Protein AF-A0A6G0UZ82-F1 (afdb_monomer)

Mean predicted aligned error: 17.37 Å

Solvent-accessible surface area (backbone atoms only — not comparable to full-atom values): 17926 Å² total; per-residue (Å²): 133,78,60,45,50,31,29,36,41,34,26,38,81,91,55,98,56,49,68,60,47,47,49,58,33,46,64,58,45,52,60,52,38,27,57,41,16,51,79,71,71,39,85,54,42,67,49,89,61,66,79,44,81,42,77,27,60,65,95,36,63,73,50,44,51,51,47,51,54,48,42,43,70,76,38,52,72,43,41,40,33,38,34,33,31,57,51,89,91,42,72,59,68,58,50,47,52,56,50,18,57,56,48,26,35,45,68,47,78,41,50,46,70,37,50,78,50,70,47,66,100,52,66,61,68,62,53,30,40,52,52,40,53,50,54,49,52,55,56,48,58,43,64,68,40,98,82,49,76,86,67,79,64,87,68,76,71,74,57,96,82,64,95,68,78,89,78,87,78,82,74,58,77,66,60,54,37,56,48,38,39,36,49,43,38,70,41,91,55,57,79,76,54,42,49,12,24,29,38,41,28,44,64,64,89,85,60,47,74,66,56,55,53,57,74,56,60,91,52,62,65,74,47,77,42,87,59,48,101,68,29,31,35,42,24,30,80,39,52,69,55,37,41,42,44,50,69,74,44,41,64,36,77,74,56,97,89,27,38,28,44,53,42,64,68,32,71,68,42,44,50,52,42,50,56,51,49,54,52,42,60,72,68,65,70,78,80,91,74,88,78,65,92,84,65,85,77,76,71,82,77,79,78,82,82,83,134

Radius of gyration: 24.37 Å; Cα contacts (8 Å, |Δi|>4): 404; chains: 1; bounding box: 73×50×76 Å

Secondary structure (DSSP, 8-state):
-PEEPEEEEE-SPP-TTHHHHHHHHHHHHHHHHHHHHHTTT---EE-SS-S-EEE--TT-HHHHHHHHHHHHHH-TT--EEEEEESSTT-THHHHHHHHHHHTT-EEEEEEHHHHHHTTTTS-HHHHHHHHHHHHHHHHHHHHT-TTS-----------TT--SPPP-----HHHHHHHHHHHHS-----HHHHHTEEEEE-S-TT--HHHHHHHHTTS-EEEEEEEETTEEEEEESSHHHHHHHHHHTTT-EEETTEE-EEEESSHHHHHHHHHHHHHHHHTT--SS----TTS------------

pLDDT: mean 70.82, std 20.89, range [25.3, 97.0]

Structure (mmCIF, N/CA/C/O backbone):
data_AF-A0A6G0UZ82-F1
#
_entry.id   AF-A0A6G0UZ82-F1
#
loop_
_atom_site.group_PDB
_atom_site.id
_atom_site.type_symbol
_atom_site.label_atom_id
_atom_site.label_alt_id
_atom_site.label_comp_id
_atom_site.label_asym_id
_atom_site.label_entity_id
_atom_site.label_seq_id
_atom_site.pdbx_PDB_ins_code
_atom_site.Cartn_x
_atom_site.Cartn_y
_atom_site.Cartn_z
_atom_site.occupancy
_atom_site.B_iso_or_equiv
_atom_site.auth_seq_id
_atom_site.auth_comp_id
_atom_site.auth_asym_id
_atom_site.auth_atom_id
_atom_site.pdbx_PDB_model_num
ATOM 1 N N . MET A 1 1 ? -11.195 -9.975 -21.133 1.00 47.75 1 MET A N 1
ATOM 2 C CA . MET A 1 1 ? -10.112 -10.035 -20.120 1.00 47.75 1 MET A CA 1
ATOM 3 C C . MET A 1 1 ? -10.405 -8.984 -19.070 1.00 47.75 1 MET A C 1
ATOM 5 O O . MET A 1 1 ? -10.634 -7.843 -19.454 1.00 47.75 1 MET A O 1
ATOM 9 N N . ALA A 1 2 ? -10.471 -9.366 -17.795 1.00 56.56 2 ALA A N 1
ATOM 10 C CA . ALA A 1 2 ? -10.676 -8.415 -16.707 1.00 56.56 2 ALA A CA 1
ATOM 11 C C . ALA A 1 2 ? -9.393 -7.600 -16.485 1.00 56.56 2 ALA A C 1
ATOM 13 O O . ALA A 1 2 ? -8.300 -8.161 -16.496 1.00 56.56 2 ALA A O 1
ATOM 14 N N . GLU A 1 3 ? -9.526 -6.285 -16.330 1.00 76.50 3 GLU A N 1
ATOM 15 C CA . GLU A 1 3 ? -8.398 -5.399 -16.044 1.00 76.50 3 GLU A CA 1
ATOM 16 C C . GLU A 1 3 ? -8.174 -5.311 -14.530 1.00 76.50 3 GLU A C 1
ATOM 18 O O . GLU A 1 3 ? -9.106 -5.104 -13.749 1.00 76.50 3 GLU A O 1
ATOM 23 N N . HIS A 1 4 ? -6.929 -5.501 -14.105 1.00 80.31 4 HIS A N 1
ATOM 24 C CA . HIS A 1 4 ? -6.511 -5.380 -12.722 1.00 80.31 4 HIS A CA 1
ATOM 25 C C . HIS A 1 4 ? -6.430 -3.909 -12.329 1.00 80.31 4 HIS A C 1
ATOM 27 O O . HIS A 1 4 ? -5.668 -3.116 -12.897 1.00 80.31 4 HIS A O 1
ATOM 33 N N . LYS A 1 5 ? -7.181 -3.565 -11.285 1.00 86.50 5 LYS A N 1
ATOM 34 C CA . LYS A 1 5 ? -7.051 -2.288 -10.596 1.00 86.50 5 LYS A CA 1
ATOM 35 C C . LYS A 1 5 ? -5.756 -2.256 -9.787 1.00 86.50 5 LYS A C 1
ATOM 37 O O . LYS A 1 5 ? -5.373 -3.235 -9.147 1.00 86.50 5 LYS A O 1
ATOM 42 N N . TRP A 1 6 ? -5.101 -1.105 -9.803 1.00 93.12 6 TRP A N 1
ATOM 43 C CA . TRP A 1 6 ? -3.832 -0.862 -9.125 1.00 93.12 6 TRP A CA 1
ATOM 44 C C . TRP A 1 6 ? -3.819 0.544 -8.519 1.00 93.12 6 TRP A C 1
ATOM 46 O O . TRP A 1 6 ? -4.625 1.398 -8.896 1.00 93.12 6 TRP A O 1
ATOM 56 N N . GLY A 1 7 ? -2.920 0.786 -7.570 1.00 94.88 7 GLY A N 1
ATOM 57 C CA . GLY A 1 7 ? -2.770 2.084 -6.914 1.00 94.88 7 GLY A CA 1
ATOM 58 C C . GLY A 1 7 ? -1.316 2.456 -6.655 1.00 94.88 7 GLY A C 1
ATOM 59 O O . GLY A 1 7 ? -0.415 1.621 -6.775 1.00 94.88 7 GLY A O 1
ATOM 60 N N . VAL A 1 8 ? -1.087 3.717 -6.288 1.00 97.00 8 VAL A N 1
ATOM 61 C CA . VAL A 1 8 ? 0.246 4.264 -6.011 1.00 97.00 8 VAL A CA 1
ATOM 62 C C . VAL A 1 8 ? 0.304 4.873 -4.618 1.00 97.00 8 VAL A C 1
ATOM 64 O O . VAL A 1 8 ? -0.544 5.683 -4.237 1.00 97.00 8 VAL A O 1
ATOM 67 N N . ILE A 1 9 ? 1.361 4.539 -3.878 1.00 96.50 9 ILE A N 1
ATOM 68 C CA . ILE A 1 9 ? 1.745 5.236 -2.649 1.00 96.50 9 ILE A CA 1
ATOM 69 C C . ILE A 1 9 ? 3.153 5.796 -2.839 1.00 96.50 9 ILE A C 1
ATOM 71 O O . ILE A 1 9 ? 4.108 5.068 -3.108 1.00 96.50 9 ILE A O 1
ATOM 75 N N . CYS A 1 10 ? 3.289 7.112 -2.713 1.00 95.94 10 CYS A N 1
ATOM 76 C CA . CYS A 1 10 ? 4.518 7.834 -2.994 1.00 95.94 10 CYS A CA 1
ATOM 77 C C . CYS A 1 10 ? 5.130 8.411 -1.717 1.00 95.94 10 CYS A C 1
ATOM 79 O O . CYS A 1 10 ? 4.556 9.288 -1.074 1.00 95.94 10 CYS A O 1
ATOM 81 N N . SER A 1 11 ? 6.332 7.931 -1.396 1.00 93.69 11 SER A N 1
ATOM 82 C CA . SER A 1 11 ? 7.169 8.409 -0.285 1.00 93.69 11 SER A CA 1
ATOM 83 C C . SER A 1 11 ? 8.353 9.264 -0.753 1.00 93.69 11 SER A C 1
ATOM 85 O O . SER A 1 11 ? 9.278 9.513 0.014 1.00 93.69 11 SER A O 1
ATOM 87 N N . ALA A 1 12 ? 8.366 9.682 -2.022 1.00 88.19 12 ALA A N 1
ATOM 88 C CA . ALA A 1 12 ? 9.458 10.456 -2.603 1.00 88.19 12 ALA A CA 1
ATOM 89 C C . ALA A 1 12 ? 9.381 11.959 -2.249 1.00 88.19 12 ALA A C 1
ATOM 91 O O . ALA A 1 12 ? 8.291 12.479 -1.970 1.00 88.19 12 ALA A O 1
ATOM 92 N N . PRO A 1 13 ? 10.520 12.684 -2.280 1.00 85.94 13 PRO A N 1
ATOM 93 C CA . PRO A 1 13 ? 10.556 14.129 -2.054 1.00 85.94 13 PRO A CA 1
ATOM 94 C C . PRO A 1 13 ? 9.618 14.909 -2.985 1.00 85.94 13 PRO A C 1
ATOM 96 O O . PRO A 1 13 ? 9.345 14.496 -4.111 1.00 85.94 13 PRO A O 1
ATOM 99 N N . TYR A 1 14 ? 9.097 16.046 -2.517 1.00 80.38 14 TYR A N 1
ATOM 100 C CA . TYR A 1 14 ? 8.185 16.875 -3.309 1.00 80.38 14 TYR A CA 1
ATOM 101 C C . TYR A 1 14 ? 8.899 17.613 -4.435 1.00 80.38 14 TYR A C 1
ATOM 103 O O . TYR A 1 14 ? 9.807 18.405 -4.196 1.00 80.38 14 TYR A O 1
ATOM 111 N N . THR A 1 15 ? 8.412 17.394 -5.654 1.00 82.38 15 THR A N 1
ATOM 112 C CA . THR A 1 15 ? 8.644 18.242 -6.822 1.00 82.38 15 THR A CA 1
ATOM 113 C C . THR A 1 15 ? 7.297 18.559 -7.467 1.00 82.38 15 THR A C 1
ATOM 115 O O . THR A 1 15 ? 6.341 17.790 -7.347 1.00 82.38 15 THR A O 1
ATOM 118 N N . SER A 1 16 ? 7.207 19.717 -8.122 1.00 79.25 16 SER A N 1
ATOM 119 C CA . SER A 1 16 ? 5.959 20.232 -8.700 1.00 79.25 16 SER A CA 1
ATOM 120 C C . SER A 1 16 ? 5.383 19.358 -9.816 1.00 79.25 16 SER A C 1
ATOM 122 O O . SER A 1 16 ? 4.179 19.394 -10.021 1.00 79.25 16 SER A O 1
ATOM 124 N N . SER A 1 17 ? 6.217 18.577 -10.507 1.00 87.56 17 SER A N 1
ATOM 125 C CA . SER A 1 17 ? 5.823 17.689 -11.612 1.00 87.56 17 SER A CA 1
ATOM 126 C C . SER A 1 17 ? 5.673 16.223 -11.206 1.00 87.56 17 SER A C 1
ATOM 128 O O . SER A 1 17 ? 5.321 15.401 -12.040 1.00 87.56 17 SER A O 1
ATOM 130 N N . LEU A 1 18 ? 5.941 15.862 -9.943 1.00 89.06 18 LEU A N 1
ATOM 131 C CA . LEU A 1 18 ? 6.148 14.458 -9.570 1.00 89.06 18 LEU A CA 1
ATOM 132 C C . LEU A 1 18 ? 4.974 13.543 -9.923 1.00 89.06 18 LEU A C 1
ATOM 134 O O . LEU A 1 18 ? 5.180 12.396 -10.299 1.00 89.06 18 LEU A O 1
ATOM 138 N N . GLN A 1 19 ? 3.748 14.022 -9.724 1.00 90.69 19 GLN A N 1
ATOM 139 C CA . GLN A 1 19 ? 2.563 13.213 -9.981 1.00 90.69 19 GLN A CA 1
ATOM 140 C C . GLN A 1 19 ? 2.391 12.941 -11.480 1.00 90.69 19 GLN A C 1
ATOM 142 O O . GLN A 1 19 ? 2.106 11.804 -11.847 1.00 90.69 19 GLN A O 1
ATOM 147 N N . ASP A 1 20 ? 2.637 13.945 -12.323 1.00 92.56 20 ASP A N 1
ATOM 148 C CA . ASP A 1 20 ? 2.599 13.803 -13.781 1.00 92.56 20 ASP A CA 1
ATOM 149 C C . ASP A 1 20 ? 3.737 12.888 -14.262 1.00 92.56 20 ASP A C 1
ATOM 151 O O . ASP A 1 20 ? 3.505 11.964 -15.034 1.00 92.56 20 ASP A O 1
ATOM 155 N N . ASP A 1 21 ? 4.944 13.050 -13.705 1.00 93.38 21 ASP A N 1
ATOM 156 C CA . ASP A 1 21 ? 6.096 12.190 -14.005 1.00 93.38 21 ASP A CA 1
ATOM 157 C C . ASP A 1 21 ? 5.808 10.712 -13.662 1.00 93.38 21 ASP A C 1
ATOM 159 O O . ASP A 1 21 ? 6.189 9.795 -14.393 1.00 93.38 21 ASP A O 1
ATOM 163 N N . ILE A 1 22 ? 5.131 10.464 -12.534 1.00 93.06 22 ILE A N 1
ATOM 164 C CA . ILE A 1 22 ? 4.720 9.122 -12.100 1.00 93.06 22 ILE A CA 1
ATOM 165 C C . ILE A 1 22 ? 3.648 8.552 -13.031 1.00 93.06 22 ILE A C 1
ATOM 167 O O . ILE A 1 22 ? 3.721 7.372 -13.383 1.00 93.06 22 ILE A O 1
ATOM 171 N N . TYR A 1 23 ? 2.674 9.368 -13.432 1.00 93.94 23 TYR A N 1
ATOM 172 C CA . TYR A 1 23 ? 1.643 8.968 -14.383 1.00 93.94 23 TYR A CA 1
ATOM 173 C C . TYR A 1 23 ? 2.267 8.543 -15.719 1.00 93.94 23 TYR A C 1
ATOM 175 O O . TYR A 1 23 ? 2.049 7.416 -16.167 1.00 93.94 23 TYR A O 1
ATOM 183 N N . ASP A 1 24 ? 3.132 9.379 -16.297 1.00 94.81 24 ASP A N 1
ATOM 184 C CA . ASP A 1 24 ? 3.830 9.090 -17.553 1.00 94.81 24 ASP A CA 1
ATOM 185 C C . ASP A 1 24 ? 4.704 7.835 -17.452 1.00 94.81 24 ASP A C 1
ATOM 187 O O . ASP A 1 24 ? 4.814 7.042 -18.396 1.00 94.81 24 ASP A O 1
ATOM 191 N N . PHE A 1 25 ? 5.330 7.625 -16.292 1.00 93.50 25 PHE A N 1
ATOM 192 C CA . PHE A 1 25 ? 6.104 6.423 -16.027 1.00 93.50 25 PHE A CA 1
ATOM 193 C C . PHE A 1 25 ? 5.233 5.162 -16.027 1.00 93.50 25 PHE A C 1
ATOM 195 O O . PHE A 1 25 ? 5.598 4.192 -16.691 1.00 93.50 25 PHE A O 1
ATOM 202 N N . PHE A 1 26 ? 4.093 5.144 -15.331 1.00 94.88 26 PHE A N 1
ATOM 203 C CA . PHE A 1 26 ? 3.226 3.960 -15.306 1.00 94.88 26 PHE A CA 1
ATOM 204 C C . PHE A 1 26 ? 2.509 3.729 -16.632 1.00 94.88 26 PHE A C 1
ATOM 206 O O . PHE A 1 26 ? 2.435 2.586 -17.079 1.00 94.88 26 PHE A O 1
ATOM 213 N N . HIS A 1 27 ? 2.096 4.792 -17.321 1.00 94.75 27 HIS A N 1
ATOM 214 C CA . HIS A 1 27 ? 1.563 4.695 -18.678 1.00 94.75 27 HIS A CA 1
ATOM 215 C C . HIS A 1 27 ? 2.585 4.072 -19.646 1.00 94.75 27 HIS A C 1
ATOM 217 O O . HIS A 1 27 ? 2.226 3.381 -20.600 1.00 94.75 27 HIS A O 1
ATOM 223 N N . TRP A 1 28 ? 3.881 4.280 -19.404 1.00 94.31 28 TRP A N 1
ATOM 224 C CA . TRP A 1 28 ? 4.948 3.607 -20.139 1.00 94.31 28 TRP A CA 1
ATOM 225 C C . TRP A 1 28 ? 5.220 2.175 -19.634 1.00 94.31 28 TRP A C 1
ATOM 227 O O . TRP A 1 28 ? 5.459 1.284 -20.446 1.00 94.31 28 TRP A O 1
ATOM 237 N N . LEU A 1 29 ? 5.201 1.922 -18.322 1.00 90.38 29 LEU A N 1
ATOM 238 C CA . LEU A 1 29 ? 5.577 0.634 -17.721 1.00 90.38 29 LEU A CA 1
ATOM 239 C C . LEU A 1 29 ? 4.509 -0.458 -17.889 1.00 90.38 29 LEU A C 1
ATOM 241 O O . LEU A 1 29 ? 4.852 -1.596 -18.199 1.00 90.38 29 LEU A O 1
ATOM 245 N N . LEU A 1 30 ? 3.230 -0.145 -17.669 1.00 92.44 30 LEU A N 1
ATOM 246 C CA . LEU A 1 30 ? 2.160 -1.150 -17.612 1.00 92.44 30 LEU A CA 1
ATOM 247 C C . LEU A 1 30 ? 1.952 -1.933 -18.921 1.00 92.44 30 LEU A C 1
ATOM 249 O O . LEU A 1 30 ? 1.764 -3.150 -18.832 1.00 92.44 30 LEU A O 1
ATOM 253 N N . PRO A 1 31 ? 2.049 -1.323 -20.123 1.00 91.94 31 PRO A N 1
ATOM 254 C CA . PRO A 1 31 ? 2.029 -2.085 -21.372 1.00 91.94 31 PRO A CA 1
ATOM 255 C C . PRO A 1 31 ? 3.158 -3.120 -21.440 1.00 91.94 31 PRO A C 1
ATOM 257 O O . PRO A 1 31 ? 2.929 -4.266 -21.794 1.00 91.94 31 PRO A O 1
ATOM 260 N N . GLN A 1 32 ? 4.359 -2.763 -20.982 1.00 90.81 32 GLN A N 1
ATOM 261 C CA . GLN A 1 32 ? 5.503 -3.681 -20.982 1.00 90.81 32 GLN A CA 1
ATOM 262 C C . GLN A 1 32 ? 5.337 -4.825 -19.970 1.00 90.81 32 GLN A C 1
ATOM 264 O O . GLN A 1 32 ? 5.804 -5.936 -20.211 1.00 90.81 32 GLN A O 1
ATOM 269 N N . LEU A 1 33 ? 4.678 -4.573 -18.832 1.00 87.31 33 LEU A N 1
ATOM 270 C CA . LEU A 1 33 ? 4.317 -5.633 -17.882 1.00 87.31 33 LEU A CA 1
ATOM 271 C C . LEU A 1 33 ? 3.239 -6.560 -18.446 1.00 87.31 33 LEU A C 1
ATOM 273 O O . LEU A 1 33 ? 3.291 -7.757 -18.179 1.00 87.31 33 LEU A O 1
ATOM 277 N N . THR A 1 34 ? 2.303 -6.015 -19.225 1.00 88.62 34 THR A N 1
ATOM 278 C CA . THR A 1 34 ? 1.277 -6.789 -19.939 1.00 88.62 34 THR A CA 1
ATOM 279 C C . THR A 1 34 ? 1.953 -7.734 -20.933 1.00 88.62 34 THR A C 1
ATOM 281 O O . THR A 1 34 ? 1.808 -8.947 -20.802 1.00 88.62 34 THR A O 1
ATOM 284 N N . ASP A 1 35 ? 2.818 -7.215 -21.809 1.00 88.81 35 ASP A N 1
ATOM 285 C CA . ASP A 1 35 ? 3.569 -8.022 -22.782 1.00 88.81 35 ASP A CA 1
ATOM 286 C C . ASP A 1 35 ? 4.431 -9.100 -22.092 1.00 88.81 35 ASP A C 1
ATOM 288 O O . ASP A 1 35 ? 4.425 -10.273 -22.464 1.00 88.81 35 ASP A O 1
ATOM 292 N N . ALA A 1 36 ? 5.148 -8.731 -21.024 1.00 83.81 36 ALA A N 1
ATOM 293 C CA . ALA A 1 36 ? 5.993 -9.666 -20.279 1.00 83.81 36 ALA A CA 1
ATOM 294 C C . ALA A 1 36 ? 5.202 -10.731 -19.499 1.00 83.81 36 ALA A C 1
ATOM 296 O O . ALA A 1 36 ? 5.781 -11.744 -19.098 1.00 83.81 36 ALA A O 1
ATOM 297 N N . SER A 1 37 ? 3.917 -10.491 -19.237 1.00 82.50 37 SER A N 1
ATOM 298 C CA . SER A 1 37 ? 3.032 -11.479 -18.628 1.00 82.50 37 SER A CA 1
ATOM 299 C C . SER A 1 37 ? 2.616 -12.548 -19.634 1.00 82.50 37 SER A C 1
ATOM 301 O O . SER A 1 37 ? 2.719 -13.742 -19.334 1.00 82.50 37 SER A O 1
ATOM 303 N N . GLU A 1 38 ? 2.307 -12.148 -20.869 1.00 83.75 38 GLU A N 1
ATOM 304 C CA . GLU A 1 38 ? 1.989 -13.081 -21.953 1.00 83.75 38 GLU A CA 1
ATOM 305 C C . GLU A 1 38 ? 3.156 -14.044 -22.227 1.00 83.75 38 GLU A C 1
ATOM 307 O O . GLU A 1 38 ? 2.949 -15.247 -22.382 1.00 83.75 38 GLU A O 1
ATOM 312 N N . ASP A 1 39 ? 4.394 -13.545 -22.159 1.00 79.88 39 ASP A N 1
ATOM 313 C CA . ASP A 1 39 ? 5.634 -14.329 -22.278 1.00 79.88 39 ASP A CA 1
ATOM 314 C C . ASP A 1 39 ? 5.765 -15.482 -21.265 1.00 79.88 39 ASP A C 1
ATOM 316 O O . ASP A 1 39 ? 6.557 -16.410 -21.473 1.00 79.88 39 ASP A O 1
ATOM 320 N N . ILE A 1 40 ? 5.056 -15.408 -20.135 1.00 73.12 40 ILE A N 1
ATOM 321 C CA . ILE A 1 40 ? 5.038 -16.451 -19.103 1.00 73.12 40 ILE A CA 1
ATOM 322 C C . ILE A 1 40 ? 3.677 -17.156 -18.998 1.00 73.12 40 ILE A C 1
ATOM 324 O O . ILE A 1 40 ? 3.456 -17.899 -18.047 1.00 73.12 40 ILE A O 1
ATOM 328 N N . ASN A 1 41 ? 2.805 -16.981 -19.999 1.00 72.88 41 ASN A N 1
ATOM 329 C CA . ASN A 1 41 ? 1.424 -17.479 -20.046 1.00 72.88 41 ASN A CA 1
ATOM 330 C C . ASN A 1 41 ? 0.531 -16.976 -18.897 1.00 72.88 41 ASN A C 1
ATOM 332 O O . ASN A 1 41 ? -0.457 -17.623 -18.549 1.00 72.88 41 ASN A O 1
ATOM 336 N N . GLU A 1 42 ? 0.853 -15.815 -18.331 1.00 70.56 42 GLU A N 1
ATOM 337 C CA . GLU A 1 42 ? 0.005 -15.111 -17.374 1.00 70.56 42 GLU A CA 1
ATOM 338 C C . GLU A 1 42 ? -0.612 -13.916 -18.100 1.00 70.56 42 GLU A C 1
ATOM 340 O O . GLU A 1 42 ? 0.098 -13.039 -18.555 1.00 70.56 42 GLU A O 1
ATOM 345 N N . PHE A 1 43 ? -1.927 -13.851 -18.267 1.00 75.38 43 PHE A N 1
ATOM 346 C CA . PHE A 1 43 ? -2.539 -12.780 -19.064 1.00 75.38 43 PHE A CA 1
ATOM 347 C C . PHE A 1 43 ? -2.962 -11.602 -18.178 1.00 75.38 43 PHE A C 1
ATOM 349 O O . PHE A 1 43 ? -4.158 -11.380 -17.969 1.00 75.38 43 PHE A O 1
ATOM 356 N N . TYR A 1 44 ? -1.996 -10.859 -17.626 1.00 79.44 44 TYR A N 1
ATOM 357 C CA . TYR A 1 44 ? -2.299 -9.685 -16.803 1.00 79.44 44 TYR A CA 1
ATOM 358 C C . TYR A 1 44 ? -2.567 -8.470 -17.678 1.00 79.44 44 TYR A C 1
ATOM 360 O O . TYR A 1 44 ? -1.701 -8.023 -18.420 1.00 79.44 44 TYR A O 1
ATOM 368 N N . LYS A 1 45 ? -3.744 -7.867 -17.515 1.00 83.19 45 LYS A N 1
ATOM 369 C CA . LYS A 1 45 ? -4.061 -6.553 -18.075 1.00 83.19 45 LYS A CA 1
ATOM 370 C C . LYS A 1 45 ? -4.307 -5.579 -16.936 1.00 83.19 45 LYS A C 1
ATOM 372 O O . LYS A 1 45 ? -4.995 -5.934 -15.987 1.00 83.19 45 LYS A O 1
ATOM 377 N N . PHE A 1 46 ? -3.770 -4.369 -17.014 1.00 87.06 46 PHE A N 1
ATOM 378 C CA . PHE A 1 46 ? -3.936 -3.343 -15.982 1.00 87.06 46 PHE A CA 1
ATOM 379 C C . PHE A 1 46 ? -4.878 -2.245 -16.468 1.00 87.06 46 PHE A C 1
ATOM 381 O O . PHE A 1 46 ? -4.896 -1.938 -17.660 1.00 87.06 46 PHE A O 1
ATOM 388 N N . ASN A 1 47 ? -5.618 -1.628 -15.545 1.00 87.81 47 ASN A N 1
ATOM 389 C CA . ASN A 1 47 ? -6.353 -0.402 -15.852 1.00 87.81 47 ASN A CA 1
ATOM 390 C C . ASN A 1 47 ? -5.386 0.681 -16.352 1.00 87.81 47 ASN A C 1
ATOM 392 O O . ASN A 1 47 ? -4.267 0.795 -15.855 1.00 87.81 47 ASN A O 1
ATOM 396 N N . GLU A 1 48 ? -5.845 1.527 -17.271 1.00 86.88 48 GLU A N 1
ATOM 397 C CA . GLU A 1 48 ? -5.038 2.623 -17.828 1.00 86.88 48 GLU A CA 1
ATOM 398 C C . GLU A 1 48 ? -4.563 3.618 -16.755 1.00 86.88 48 GLU A C 1
ATOM 400 O O . GLU A 1 48 ? -3.460 4.154 -16.841 1.00 86.88 48 GLU A O 1
ATOM 405 N N . ARG A 1 49 ? -5.377 3.830 -15.713 1.00 90.38 49 ARG A N 1
ATOM 406 C CA . ARG A 1 49 ? -5.109 4.784 -14.633 1.00 90.38 49 ARG A CA 1
ATOM 407 C C . ARG A 1 49 ? -5.168 4.131 -13.258 1.00 90.38 49 ARG A C 1
ATOM 409 O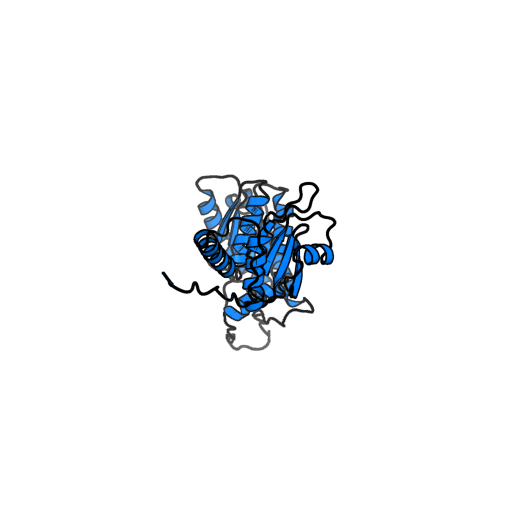 O . ARG A 1 49 ? -5.943 3.197 -13.034 1.00 90.38 49 ARG A O 1
ATOM 416 N N . GLU A 1 50 ? -4.383 4.668 -12.330 1.00 94.12 50 GLU A N 1
ATOM 417 C CA . GLU A 1 50 ? -4.403 4.273 -10.932 1.00 94.12 50 GLU A CA 1
ATOM 418 C C . GLU A 1 50 ? -5.772 4.544 -10.296 1.00 94.12 50 GLU A C 1
ATOM 420 O O . GLU A 1 50 ? -6.408 5.573 -10.528 1.00 94.12 50 GLU A O 1
ATOM 425 N N . SER A 1 51 ? -6.224 3.618 -9.453 1.00 92.69 51 SER A N 1
ATOM 426 C CA . SER A 1 51 ? -7.448 3.786 -8.661 1.00 92.69 51 SER A CA 1
ATOM 427 C C . SER A 1 51 ? -7.253 4.805 -7.539 1.00 92.69 51 SER A C 1
ATOM 429 O O . SER A 1 51 ? -8.199 5.479 -7.142 1.00 92.69 51 SER A O 1
ATOM 431 N N . PHE A 1 52 ? -6.019 4.943 -7.049 1.00 95.12 52 PHE A N 1
ATOM 432 C CA . PHE A 1 52 ? -5.641 5.966 -6.086 1.00 95.12 52 PHE A CA 1
ATOM 433 C C . PHE A 1 52 ? -4.171 6.366 -6.234 1.00 95.12 52 PHE A C 1
ATOM 435 O O . PHE A 1 52 ? -3.316 5.551 -6.587 1.00 95.12 52 PHE A O 1
ATOM 442 N N . TYR A 1 53 ? -3.887 7.613 -5.862 1.00 96.19 53 TYR A N 1
ATOM 443 C CA . TYR A 1 53 ? -2.544 8.143 -5.661 1.00 96.19 53 TYR A CA 1
ATOM 444 C C . TYR A 1 53 ? -2.475 8.782 -4.273 1.00 96.19 53 TYR A C 1
ATOM 446 O O . TYR A 1 53 ? -3.126 9.797 -4.011 1.00 96.19 53 TYR A O 1
ATOM 454 N N . PHE A 1 54 ? -1.690 8.192 -3.374 1.00 95.81 54 PHE A N 1
ATOM 455 C CA . PHE A 1 54 ? -1.452 8.735 -2.040 1.00 95.81 54 PHE A CA 1
ATOM 456 C C . PHE A 1 54 ? -0.006 9.156 -1.861 1.00 95.81 54 PHE A C 1
ATOM 458 O O . PHE A 1 54 ? 0.917 8.566 -2.420 1.00 95.81 54 PHE A O 1
ATOM 465 N N . ARG A 1 55 ? 0.189 10.185 -1.040 1.00 93.56 55 ARG A N 1
ATOM 466 C CA . ARG A 1 55 ? 1.499 10.755 -0.761 1.00 93.56 55 ARG A CA 1
ATOM 467 C C . ARG A 1 55 ? 1.767 10.765 0.734 1.00 93.56 55 ARG A C 1
ATOM 469 O O . ARG A 1 55 ? 0.895 11.129 1.520 1.00 93.56 55 ARG A O 1
ATOM 476 N N . CYS A 1 56 ? 2.998 10.442 1.099 1.00 93.56 56 CYS A N 1
ATOM 477 C CA . CYS A 1 56 ? 3.522 10.606 2.444 1.00 93.56 56 CYS A CA 1
ATOM 478 C C . CYS A 1 56 ? 4.937 11.190 2.405 1.00 93.56 56 CYS A C 1
ATOM 480 O O . CYS A 1 56 ? 5.663 11.046 1.420 1.00 93.56 56 CYS A O 1
ATOM 482 N N . ASP A 1 57 ? 5.339 11.830 3.497 1.00 92.94 57 ASP A N 1
ATOM 483 C CA . ASP A 1 57 ? 6.698 12.334 3.646 1.00 92.94 57 ASP A CA 1
ATOM 484 C C . ASP A 1 57 ? 7.713 11.178 3.760 1.00 92.94 57 ASP A C 1
ATOM 486 O O . ASP A 1 57 ? 7.420 10.162 4.409 1.00 92.94 57 ASP A O 1
ATOM 490 N N . PRO A 1 58 ? 8.927 11.327 3.194 1.00 93.56 58 PRO A N 1
ATOM 491 C CA . PRO A 1 58 ? 10.008 10.373 3.407 1.00 93.56 58 PRO A CA 1
ATOM 492 C C . PRO A 1 58 ? 10.280 10.143 4.901 1.00 93.56 58 PRO A C 1
ATOM 494 O O . PRO A 1 58 ? 10.237 11.062 5.719 1.00 93.56 58 PRO A O 1
ATOM 497 N N . ALA A 1 59 ? 10.595 8.902 5.255 1.00 91.31 59 ALA A N 1
ATOM 498 C CA . ALA A 1 59 ? 10.847 8.407 6.603 1.00 91.31 59 ALA A CA 1
ATOM 499 C C . ALA A 1 59 ? 9.686 8.599 7.604 1.00 91.31 59 ALA A C 1
ATOM 501 O O . ALA A 1 59 ? 9.897 8.483 8.816 1.00 91.31 59 ALA A O 1
ATOM 502 N N . ASN A 1 60 ? 8.456 8.831 7.131 1.00 93.06 60 ASN A N 1
ATOM 503 C CA . ASN A 1 60 ? 7.283 9.018 7.982 1.00 93.06 60 ASN A CA 1
ATOM 504 C C . ASN A 1 60 ? 6.389 7.768 8.040 1.00 93.06 60 ASN A C 1
ATOM 506 O O . ASN A 1 60 ? 5.386 7.664 7.332 1.00 93.06 60 ASN A O 1
ATOM 510 N N . TYR A 1 61 ? 6.720 6.841 8.946 1.00 91.19 61 TYR A N 1
ATOM 511 C CA . TYR A 1 61 ? 5.960 5.599 9.138 1.00 91.19 61 TYR A CA 1
ATOM 512 C C . TYR A 1 61 ? 4.460 5.842 9.362 1.00 91.19 61 TYR A C 1
ATOM 514 O O . TYR A 1 61 ? 3.636 5.195 8.732 1.00 91.19 61 TYR A O 1
ATOM 522 N N . LYS A 1 62 ? 4.085 6.807 10.215 1.00 92.19 62 LYS A N 1
ATOM 523 C CA . LYS A 1 62 ? 2.672 7.053 10.558 1.00 92.19 62 LYS A CA 1
ATOM 524 C C . LYS A 1 62 ? 1.855 7.561 9.373 1.00 92.19 62 LYS A C 1
ATOM 526 O O . LYS A 1 62 ? 0.667 7.269 9.284 1.00 92.19 62 LYS A O 1
ATOM 531 N N . GLN A 1 63 ? 2.446 8.375 8.498 1.00 94.25 63 GLN A N 1
ATOM 532 C CA . GLN A 1 63 ? 1.760 8.799 7.277 1.00 94.25 63 GLN A CA 1
ATOM 533 C C . GLN A 1 63 ? 1.682 7.658 6.261 1.00 94.25 63 GLN A C 1
ATOM 535 O O . GLN A 1 63 ? 0.634 7.485 5.645 1.00 94.25 63 GLN A O 1
ATOM 540 N N . LEU A 1 64 ? 2.751 6.869 6.120 1.00 92.81 64 LEU A N 1
ATOM 541 C CA . LEU A 1 64 ? 2.769 5.702 5.240 1.00 92.81 64 LEU A CA 1
ATOM 542 C C . LEU A 1 64 ? 1.703 4.681 5.661 1.00 92.81 64 LEU A C 1
ATOM 544 O O . LEU A 1 64 ? 0.879 4.288 4.846 1.00 92.81 64 LEU A O 1
ATOM 548 N N . GLU A 1 65 ? 1.650 4.343 6.949 1.00 91.06 65 GLU A N 1
ATOM 549 C CA . GLU A 1 65 ? 0.632 3.481 7.560 1.00 91.06 65 GLU A CA 1
ATOM 550 C C . GLU A 1 65 ? -0.784 3.970 7.240 1.00 91.06 65 GLU A C 1
ATOM 552 O O . GLU A 1 65 ? -1.602 3.206 6.740 1.00 91.06 65 GLU A O 1
ATOM 557 N N . LYS A 1 66 ? -1.057 5.269 7.419 1.00 90.88 66 LYS A N 1
ATOM 558 C CA . LYS A 1 66 ? -2.355 5.850 7.047 1.00 90.88 66 LYS A CA 1
ATOM 559 C C . LYS A 1 66 ? -2.679 5.694 5.563 1.00 90.88 66 LYS A C 1
ATOM 561 O O . LYS A 1 66 ? -3.849 5.534 5.241 1.00 90.88 66 LYS A O 1
ATOM 566 N N . CYS A 1 67 ? -1.692 5.768 4.669 1.00 95.44 67 CYS A N 1
ATOM 567 C CA . CYS A 1 67 ? -1.923 5.585 3.235 1.00 95.44 67 CYS A CA 1
ATOM 568 C C . CYS A 1 67 ? -2.342 4.146 2.920 1.00 95.44 67 CYS A C 1
ATOM 570 O O . CYS A 1 67 ? -3.309 3.957 2.188 1.00 95.44 67 CYS A O 1
ATOM 572 N N . TYR A 1 68 ? -1.660 3.153 3.497 1.00 88.75 68 TYR A N 1
ATOM 573 C CA . TYR A 1 68 ? -2.020 1.741 3.326 1.00 88.75 68 TYR A CA 1
ATOM 574 C C . TYR A 1 68 ? -3.392 1.431 3.936 1.00 88.75 68 TYR A C 1
ATOM 576 O O . TYR A 1 68 ? -4.228 0.813 3.282 1.00 88.75 68 TYR A O 1
ATOM 584 N N . ASP A 1 69 ? -3.669 1.940 5.138 1.00 82.31 69 ASP A N 1
ATOM 585 C CA . ASP A 1 69 ? -4.956 1.736 5.815 1.00 82.31 69 ASP A CA 1
ATOM 586 C C . ASP A 1 69 ? -6.105 2.367 5.026 1.00 82.31 69 ASP A C 1
ATOM 588 O O . ASP A 1 69 ? -7.175 1.781 4.878 1.00 82.31 69 ASP A O 1
ATOM 592 N N . HIS A 1 70 ? -5.871 3.561 4.481 1.00 85.81 70 HIS A N 1
ATOM 593 C CA . HIS A 1 70 ? -6.837 4.252 3.638 1.00 85.81 70 HIS A CA 1
ATOM 594 C C . HIS A 1 70 ? -7.056 3.518 2.310 1.00 85.81 70 HIS A C 1
ATOM 596 O O . HIS A 1 70 ? -8.196 3.395 1.873 1.00 85.81 70 HIS A O 1
ATOM 602 N N . ALA A 1 71 ? -5.992 2.987 1.698 1.00 85.06 71 ALA A N 1
ATOM 603 C CA . ALA A 1 71 ? -6.085 2.200 0.473 1.00 85.06 71 ALA A CA 1
ATOM 604 C C . ALA A 1 71 ? -6.910 0.926 0.684 1.00 85.06 71 ALA A C 1
ATOM 606 O O . ALA A 1 71 ? -7.842 0.677 -0.072 1.00 85.06 71 ALA A O 1
ATOM 607 N N . ALA A 1 72 ? -6.617 0.163 1.738 1.00 78.56 72 ALA A N 1
ATOM 608 C CA . ALA A 1 72 ? -7.331 -1.072 2.047 1.00 78.56 72 ALA A CA 1
ATOM 609 C C . ALA A 1 72 ? -8.804 -0.839 2.418 1.00 78.56 72 ALA A C 1
ATOM 611 O O . ALA A 1 72 ? -9.656 -1.680 2.135 1.00 78.56 72 ALA A O 1
ATOM 612 N N . LEU A 1 73 ? -9.113 0.297 3.052 1.00 75.62 73 LEU A N 1
ATOM 613 C CA . LEU A 1 73 ? -10.480 0.636 3.442 1.00 75.62 73 LEU A CA 1
ATOM 614 C C . LEU A 1 73 ? -11.331 1.119 2.259 1.00 75.62 73 LEU A C 1
ATOM 616 O O . LEU A 1 73 ? -12.481 0.705 2.133 1.00 75.62 73 LEU A O 1
ATOM 620 N N . GLU A 1 74 ? -10.796 2.015 1.427 1.00 79.38 74 GLU A N 1
ATOM 621 C CA . GLU A 1 74 ? -11.564 2.686 0.366 1.00 79.38 74 GLU A CA 1
ATOM 622 C C . GLU A 1 74 ? -11.510 1.974 -0.981 1.00 79.38 74 GLU A C 1
ATOM 624 O O . GLU A 1 74 ? -12.435 2.115 -1.777 1.00 79.38 74 GLU A O 1
ATOM 629 N N . TYR A 1 75 ? -10.442 1.217 -1.228 1.00 81.44 75 TYR A N 1
ATOM 630 C CA . TYR A 1 75 ? -10.200 0.512 -2.483 1.00 81.44 75 TYR A CA 1
ATOM 631 C C . TYR A 1 75 ? -9.892 -0.968 -2.209 1.00 81.44 75 TYR A C 1
ATOM 633 O O . TYR A 1 75 ? -8.819 -1.450 -2.582 1.00 81.44 75 TYR A O 1
ATOM 641 N N . PRO A 1 76 ? -10.797 -1.705 -1.534 1.00 73.38 76 PRO A N 1
ATOM 642 C CA . PRO A 1 76 ? -10.566 -3.101 -1.165 1.00 73.38 76 PRO A CA 1
ATOM 643 C C . PRO A 1 76 ? -10.355 -4.013 -2.378 1.00 73.38 76 PRO A C 1
ATOM 645 O O . PRO A 1 76 ? -9.790 -5.084 -2.241 1.00 73.38 76 PRO A O 1
ATOM 648 N N . GLU A 1 77 ? -10.789 -3.612 -3.572 1.00 71.12 77 GLU A N 1
ATOM 649 C CA . GLU A 1 77 ? -10.561 -4.355 -4.809 1.00 71.12 77 GLU A CA 1
ATOM 650 C C . GLU A 1 77 ? -9.165 -4.136 -5.428 1.00 71.12 77 GLU A C 1
ATOM 652 O O . GLU A 1 77 ? -8.814 -4.784 -6.416 1.00 71.12 77 GLU A O 1
ATOM 657 N N . VAL A 1 78 ? -8.372 -3.204 -4.887 1.00 82.12 78 VAL A N 1
ATOM 658 C CA . VAL A 1 78 ? -7.016 -2.900 -5.357 1.00 82.12 78 VAL A CA 1
ATOM 659 C C . VAL A 1 78 ? -6.006 -3.717 -4.568 1.00 82.12 78 VAL A C 1
ATOM 661 O O . VAL A 1 78 ? -5.582 -3.348 -3.472 1.00 82.12 78 VAL A O 1
ATOM 664 N N . VAL A 1 79 ? -5.575 -4.818 -5.175 1.00 81.06 79 VAL A N 1
ATOM 665 C CA . VAL A 1 79 ? -4.607 -5.738 -4.566 1.00 81.06 79 VAL A CA 1
ATOM 666 C C . VAL A 1 79 ? -3.170 -5.397 -4.942 1.00 81.06 79 VAL A C 1
ATOM 668 O O . VAL A 1 79 ? -2.257 -5.758 -4.215 1.00 81.06 79 VAL A O 1
ATOM 671 N N . ILE A 1 80 ? -2.941 -4.680 -6.046 1.00 88.31 80 ILE A N 1
ATOM 672 C CA . ILE A 1 80 ? -1.600 -4.308 -6.518 1.00 88.31 80 ILE A CA 1
ATOM 673 C C . ILE A 1 80 ? -1.322 -2.850 -6.158 1.00 88.31 80 ILE A C 1
ATOM 675 O O . ILE A 1 80 ? -2.007 -1.939 -6.625 1.00 88.31 80 ILE A O 1
ATOM 679 N N . VAL A 1 81 ? -0.281 -2.625 -5.359 1.00 91.81 81 VAL A N 1
ATOM 680 C CA . VAL A 1 81 ? 0.154 -1.291 -4.941 1.00 91.81 81 VAL A CA 1
ATOM 681 C C . VAL A 1 81 ? 1.597 -1.069 -5.363 1.00 91.81 81 VAL A C 1
ATOM 683 O O . VAL A 1 81 ? 2.507 -1.790 -4.951 1.00 91.81 81 VAL A O 1
ATOM 686 N N . PHE A 1 82 ? 1.831 -0.027 -6.155 1.00 93.00 82 PHE A N 1
ATOM 687 C CA . PHE A 1 82 ? 3.179 0.418 -6.462 1.00 93.00 82 PHE A CA 1
ATOM 688 C C . PHE A 1 82 ? 3.653 1.441 -5.429 1.00 93.00 82 PHE A C 1
ATOM 690 O O . PHE A 1 82 ? 3.102 2.537 -5.303 1.00 93.00 82 PHE A O 1
ATOM 697 N N . GLN A 1 83 ? 4.705 1.086 -4.694 1.00 93.19 83 GLN A N 1
ATOM 698 C CA . GLN A 1 83 ? 5.334 1.969 -3.715 1.00 93.19 83 GLN A CA 1
ATOM 699 C C . GLN A 1 83 ? 6.496 2.721 -4.367 1.00 93.19 83 GLN A C 1
ATOM 701 O O . GLN A 1 83 ? 7.513 2.107 -4.704 1.00 93.19 83 GLN A O 1
ATOM 706 N N . ILE A 1 84 ? 6.398 4.049 -4.474 1.00 92.62 84 ILE A N 1
ATOM 707 C CA . ILE A 1 84 ? 7.522 4.888 -4.910 1.00 92.62 84 ILE A CA 1
ATOM 708 C C . ILE A 1 84 ? 8.403 5.211 -3.707 1.00 92.62 84 ILE A C 1
ATOM 710 O O . ILE A 1 84 ? 8.001 5.936 -2.790 1.00 92.62 84 ILE A O 1
ATOM 714 N N . LEU A 1 85 ? 9.611 4.659 -3.715 1.00 84.50 85 LEU A N 1
ATOM 715 C CA . LEU A 1 85 ? 10.614 4.811 -2.667 1.00 84.50 85 LEU A CA 1
ATOM 716 C C . LEU A 1 85 ? 11.471 6.062 -2.904 1.00 84.50 85 LEU A C 1
ATOM 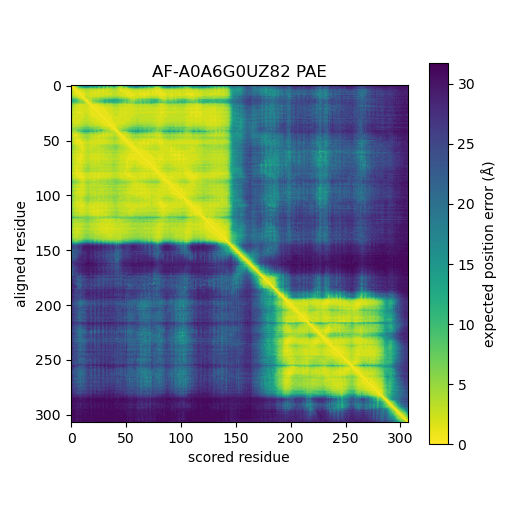718 O O . LEU A 1 85 ? 11.895 6.283 -4.040 1.00 84.50 85 LEU A O 1
ATOM 722 N N . PRO A 1 86 ? 11.814 6.834 -1.858 1.00 85.12 86 PRO A N 1
ATOM 723 C CA . PRO A 1 86 ? 12.611 8.050 -2.005 1.00 85.12 86 PRO A CA 1
ATOM 724 C C . PRO A 1 86 ? 14.047 7.770 -2.466 1.00 85.12 86 PRO A C 1
ATOM 726 O O . PRO A 1 86 ? 14.605 8.541 -3.238 1.00 85.12 86 PRO A O 1
ATOM 729 N N . TYR A 1 87 ? 14.658 6.681 -1.993 1.00 80.94 87 TYR A N 1
ATOM 730 C CA . TYR A 1 87 ? 16.022 6.271 -2.338 1.00 80.94 87 TYR A CA 1
ATOM 731 C C . TYR A 1 87 ? 16.245 4.786 -2.009 1.00 80.94 87 TYR A C 1
ATOM 733 O O . TYR A 1 87 ? 15.419 4.131 -1.370 1.00 80.94 87 TYR A O 1
ATOM 741 N N . ARG A 1 88 ? 17.373 4.225 -2.458 1.00 74.56 88 ARG A N 1
ATOM 742 C CA . ARG A 1 88 ? 17.720 2.815 -2.225 1.00 74.56 88 ARG A CA 1
ATOM 743 C C . ARG A 1 88 ? 17.956 2.532 -0.737 1.00 74.56 88 ARG A C 1
ATOM 745 O O . ARG A 1 88 ? 18.628 3.304 -0.064 1.00 74.56 88 ARG A O 1
ATOM 752 N N . ASN A 1 89 ? 17.473 1.387 -0.249 1.00 71.75 89 ASN A N 1
ATOM 753 C CA . ASN A 1 89 ? 17.595 0.953 1.155 1.00 71.75 89 ASN A CA 1
ATOM 754 C C . ASN A 1 89 ? 16.948 1.914 2.166 1.00 71.75 89 ASN A C 1
ATOM 756 O O . ASN A 1 89 ? 17.370 1.986 3.322 1.00 71.75 89 ASN A O 1
ATOM 760 N N . SER A 1 90 ? 15.937 2.668 1.739 1.00 77.12 90 SER A N 1
ATOM 761 C CA . SER A 1 90 ? 15.149 3.492 2.645 1.00 77.12 90 SER A CA 1
ATOM 762 C C . SER A 1 90 ? 14.333 2.615 3.614 1.00 77.12 90 SER A C 1
ATOM 764 O O . SER A 1 90 ? 14.095 1.429 3.358 1.00 77.12 90 SER A O 1
ATOM 766 N N . LYS A 1 91 ? 13.914 3.177 4.756 1.00 82.19 91 LYS A N 1
ATOM 767 C CA . LYS A 1 91 ? 13.184 2.418 5.795 1.00 82.19 91 LYS A CA 1
ATOM 768 C C . LYS A 1 91 ? 11.834 1.903 5.287 1.00 82.19 91 LYS A C 1
ATOM 770 O O . LYS A 1 91 ? 11.369 0.849 5.713 1.00 82.19 91 LYS A O 1
ATOM 775 N N . GLU A 1 92 ? 11.257 2.618 4.327 1.00 86.69 92 GLU A N 1
ATOM 776 C CA . GLU A 1 92 ? 10.010 2.300 3.644 1.00 86.69 92 GLU A CA 1
ATOM 777 C C . GLU A 1 92 ? 10.048 0.928 2.981 1.00 86.69 92 GLU A C 1
ATOM 779 O O . GLU A 1 92 ? 9.007 0.300 2.912 1.00 86.69 92 GLU A O 1
ATOM 784 N N . VAL A 1 93 ? 11.215 0.413 2.570 1.00 75.94 93 VAL A N 1
ATOM 785 C CA . VAL A 1 93 ? 11.330 -0.942 1.996 1.00 75.94 93 VAL A CA 1
ATOM 786 C C . VAL A 1 93 ? 10.866 -2.019 2.978 1.00 75.94 93 VAL A C 1
ATOM 788 O O . VAL A 1 93 ? 10.256 -3.006 2.571 1.00 75.94 93 VAL A O 1
ATOM 791 N N . GLY A 1 94 ? 11.200 -1.863 4.262 1.00 75.75 94 GLY A N 1
ATOM 792 C CA . GLY A 1 94 ? 10.755 -2.782 5.308 1.00 75.75 94 GLY A CA 1
ATOM 793 C C . GLY A 1 94 ? 9.298 -2.528 5.673 1.00 75.75 94 GLY A C 1
ATOM 794 O O . GLY A 1 94 ? 8.493 -3.454 5.692 1.00 75.75 94 GLY A O 1
ATOM 795 N N . TRP A 1 95 ? 8.953 -1.258 5.886 1.00 86.38 95 TRP A N 1
ATOM 796 C CA . TRP A 1 95 ? 7.613 -0.861 6.313 1.00 86.38 95 TRP A CA 1
ATOM 797 C C . TRP A 1 95 ? 6.537 -1.189 5.287 1.00 86.38 95 TRP A C 1
ATOM 799 O O . TRP A 1 95 ? 5.466 -1.636 5.664 1.00 86.38 95 TRP A O 1
ATOM 809 N N . CYS A 1 96 ? 6.796 -0.998 3.994 1.00 84.06 96 CYS A N 1
ATOM 810 C CA . CYS A 1 96 ? 5.803 -1.267 2.964 1.00 84.06 96 CYS A CA 1
ATOM 811 C C . CYS A 1 96 ? 5.494 -2.761 2.858 1.00 84.06 96 CYS A C 1
ATOM 813 O O . CYS A 1 96 ? 4.349 -3.108 2.616 1.00 84.06 96 CYS A O 1
ATOM 815 N N . LYS A 1 97 ? 6.476 -3.645 3.097 1.00 77.50 97 LYS A N 1
ATOM 816 C CA . LYS A 1 97 ? 6.244 -5.095 3.154 1.00 77.50 97 LYS A CA 1
ATOM 817 C C . LYS A 1 97 ? 5.328 -5.443 4.318 1.00 77.50 97 LYS A C 1
ATOM 819 O O . LYS A 1 97 ? 4.268 -6.009 4.082 1.00 77.50 97 LYS A O 1
ATOM 824 N N . GLU A 1 98 ? 5.692 -5.009 5.525 1.00 79.12 98 GLU A N 1
ATOM 825 C CA . GLU A 1 98 ? 4.891 -5.203 6.740 1.00 79.12 98 GLU A CA 1
ATOM 826 C C . GLU A 1 98 ? 3.459 -4.674 6.558 1.00 79.12 98 GLU A C 1
ATOM 828 O O . GLU A 1 98 ? 2.489 -5.401 6.751 1.00 79.12 98 GLU A O 1
ATOM 833 N N . LEU A 1 99 ? 3.319 -3.421 6.118 1.00 79.94 99 LEU A N 1
ATOM 834 C CA . LEU A 1 99 ? 2.023 -2.773 5.927 1.00 79.94 99 LEU A CA 1
ATOM 835 C C . LEU A 1 99 ? 1.202 -3.433 4.821 1.00 79.94 99 LEU A C 1
ATOM 837 O O . LEU A 1 99 ? -0.011 -3.536 4.976 1.00 79.94 99 LEU A O 1
ATOM 841 N N . SER A 1 100 ? 1.833 -3.886 3.735 1.00 77.06 100 SER A N 1
ATOM 842 C CA . SER A 1 100 ? 1.144 -4.598 2.655 1.00 77.06 100 SER A CA 1
ATOM 843 C C . SER A 1 100 ? 0.669 -5.983 3.085 1.00 77.06 100 SER A C 1
ATOM 845 O O . SER A 1 100 ? -0.426 -6.378 2.715 1.00 77.06 100 SER A O 1
ATOM 847 N N . GLU A 1 101 ? 1.431 -6.698 3.917 1.00 71.31 101 GLU A N 1
ATOM 848 C CA . GLU A 1 101 ? 1.016 -7.993 4.465 1.00 71.31 101 GLU A CA 1
ATOM 849 C C . GLU A 1 101 ? -0.168 -7.830 5.422 1.00 71.31 101 GLU A C 1
ATOM 851 O O . GLU A 1 101 ? -1.164 -8.535 5.290 1.00 71.31 101 GLU A O 1
ATOM 856 N N . ILE A 1 102 ? -0.102 -6.851 6.331 1.00 70.00 102 ILE A N 1
ATOM 857 C CA . ILE A 1 102 ? -1.204 -6.526 7.251 1.00 70.00 102 ILE A CA 1
ATOM 858 C C . ILE A 1 102 ? -2.470 -6.138 6.479 1.00 70.00 102 ILE A C 1
ATOM 860 O O . ILE A 1 102 ? -3.581 -6.506 6.860 1.00 70.00 102 ILE A O 1
ATOM 864 N N . ASN A 1 103 ? -2.301 -5.364 5.408 1.00 70.12 103 ASN A N 1
ATOM 865 C CA . ASN A 1 103 ? -3.393 -4.810 4.624 1.00 70.12 103 ASN A CA 1
ATOM 866 C C . ASN A 1 103 ? -3.706 -5.618 3.366 1.00 70.12 103 ASN A C 1
ATOM 868 O O . ASN A 1 103 ? -4.367 -5.071 2.495 1.00 70.12 103 ASN A O 1
ATOM 872 N N . GLY A 1 104 ? -3.265 -6.871 3.242 1.00 68.94 104 GLY A N 1
ATOM 873 C CA . GLY A 1 104 ? -3.627 -7.728 2.111 1.00 68.94 104 GLY A CA 1
ATOM 874 C C . GLY A 1 104 ? -3.377 -7.119 0.733 1.00 68.94 104 GLY A C 1
ATOM 875 O O . GLY A 1 104 ? -4.215 -7.174 -0.159 1.00 68.94 104 GLY A O 1
ATOM 876 N N . GLN A 1 105 ? -2.219 -6.503 0.558 1.00 80.12 105 GLN A N 1
ATOM 877 C CA . GLN A 1 105 ? -1.807 -5.877 -0.688 1.00 80.12 105 GLN A CA 1
ATOM 878 C C . GLN A 1 105 ? -0.490 -6.481 -1.170 1.00 80.12 105 GLN A C 1
ATOM 880 O O . GLN A 1 105 ? 0.346 -6.971 -0.409 1.00 80.12 105 GLN A O 1
ATOM 885 N N . PHE A 1 106 ? -0.294 -6.441 -2.476 1.00 84.19 106 PHE A N 1
ATOM 886 C CA . PHE A 1 106 ? 0.937 -6.794 -3.154 1.00 84.19 106 PHE A CA 1
ATOM 887 C C . PHE A 1 106 ? 1.705 -5.518 -3.412 1.00 84.19 106 PHE A C 1
ATOM 889 O O . PHE A 1 106 ? 1.342 -4.725 -4.281 1.00 84.19 106 PHE A O 1
ATOM 896 N N . VAL A 1 107 ? 2.773 -5.321 -2.648 1.00 84.00 107 VAL A N 1
ATOM 897 C CA . VAL A 1 107 ? 3.621 -4.155 -2.836 1.00 84.00 107 VAL A CA 1
ATOM 898 C C . VAL A 1 107 ? 4.711 -4.438 -3.863 1.00 84.00 107 VAL A C 1
ATOM 900 O O . VAL A 1 107 ? 5.571 -5.297 -3.671 1.00 84.00 107 VAL A O 1
ATOM 903 N N . GLN A 1 108 ? 4.710 -3.665 -4.944 1.00 84.06 108 GLN A N 1
ATOM 904 C CA . GLN A 1 108 ? 5.821 -3.604 -5.883 1.00 84.06 108 GLN A CA 1
ATOM 905 C C . GLN A 1 108 ? 6.554 -2.277 -5.700 1.00 84.06 108 GLN A C 1
ATOM 907 O O . GLN A 1 108 ? 6.057 -1.204 -6.037 1.00 84.06 108 GLN A O 1
ATOM 912 N N . CYS A 1 109 ? 7.770 -2.340 -5.164 1.00 85.00 109 CYS A N 1
ATOM 913 C CA . CYS A 1 109 ? 8.567 -1.141 -4.942 1.00 85.00 109 CYS A CA 1
ATOM 914 C C . CYS A 1 109 ? 9.249 -0.667 -6.228 1.00 85.00 109 CYS A C 1
ATOM 916 O O . CYS A 1 109 ? 9.846 -1.464 -6.960 1.00 85.00 109 CYS A O 1
ATOM 918 N N . VAL A 1 110 ? 9.231 0.647 -6.444 1.00 84.94 110 VAL A N 1
ATOM 919 C CA . VAL A 1 110 ? 9.928 1.347 -7.525 1.00 84.94 110 VAL A CA 1
ATOM 920 C C . VAL A 1 110 ? 10.732 2.489 -6.911 1.00 84.94 110 VAL A C 1
ATOM 922 O O . VAL A 1 110 ? 10.224 3.255 -6.097 1.00 84.94 110 VAL A O 1
ATOM 925 N N . LEU A 1 111 ? 12.012 2.601 -7.261 1.00 81.44 111 LEU A N 1
ATOM 926 C CA . LEU A 1 111 ? 12.834 3.726 -6.810 1.00 81.44 111 LEU A CA 1
ATOM 927 C C . LEU A 1 111 ? 12.427 4.999 -7.555 1.00 81.44 111 LEU A C 1
ATOM 929 O O . LEU A 1 111 ? 12.218 4.956 -8.764 1.00 81.44 111 LEU A O 1
ATOM 933 N N . HIS A 1 112 ? 12.389 6.133 -6.858 1.00 86.62 112 HIS A N 1
ATOM 934 C CA . HIS A 1 112 ? 12.077 7.439 -7.446 1.00 86.62 112 HIS A CA 1
ATOM 935 C C . HIS A 1 112 ? 12.973 7.782 -8.647 1.00 86.62 112 HIS A C 1
ATOM 937 O O . HIS A 1 112 ? 12.480 8.260 -9.662 1.00 86.62 112 HIS A O 1
ATOM 943 N N . GLU A 1 113 ? 14.261 7.429 -8.599 1.00 79.81 113 GLU A N 1
ATOM 944 C CA . GLU A 1 113 ? 15.194 7.601 -9.727 1.00 79.81 113 GLU A CA 1
ATOM 945 C C . GLU A 1 113 ? 14.768 6.846 -11.004 1.00 79.81 113 GLU A C 1
ATOM 947 O O . GLU A 1 113 ? 15.086 7.269 -12.119 1.00 79.81 113 GLU A O 1
ATOM 952 N N . ASN A 1 114 ? 14.019 5.746 -10.866 1.00 82.38 114 ASN A N 1
ATOM 953 C CA . ASN A 1 114 ? 13.548 4.943 -11.997 1.00 82.38 114 ASN A CA 1
ATOM 954 C C . ASN A 1 114 ? 12.338 5.555 -12.697 1.00 82.38 114 ASN A C 1
ATOM 956 O O . ASN A 1 114 ? 12.119 5.223 -13.858 1.00 82.38 114 ASN A O 1
ATOM 960 N N . ILE A 1 115 ? 11.619 6.475 -12.047 1.00 87.38 115 ILE A N 1
ATOM 961 C CA . ILE A 1 115 ? 10.539 7.240 -12.686 1.00 87.38 115 ILE A CA 1
ATOM 962 C C . ILE A 1 115 ? 11.094 8.015 -13.886 1.00 87.38 115 ILE A C 1
ATOM 964 O O . ILE A 1 115 ? 10.548 7.954 -14.983 1.00 87.38 115 ILE A O 1
ATOM 968 N N . TYR A 1 116 ? 12.253 8.649 -13.703 1.00 86.69 116 TYR A N 1
ATOM 969 C CA . TYR A 1 116 ? 12.915 9.438 -14.742 1.00 86.69 116 TYR A CA 1
ATOM 970 C C . TYR A 1 116 ? 13.782 8.591 -15.669 1.00 86.69 116 TYR A C 1
ATOM 972 O O . TYR A 1 116 ? 13.750 8.745 -16.887 1.00 86.69 116 TYR A O 1
ATOM 980 N N . SER A 1 117 ? 14.588 7.696 -15.093 1.00 81.44 117 SER A N 1
ATOM 981 C CA . SER A 1 117 ? 15.565 6.925 -15.865 1.00 81.44 117 SER A CA 1
ATOM 982 C C . SER A 1 117 ? 14.962 5.723 -16.583 1.00 81.44 117 SER A C 1
ATOM 984 O O . SER A 1 117 ? 15.639 5.133 -17.420 1.00 81.44 117 SER A O 1
ATOM 986 N N . LYS A 1 118 ? 13.718 5.336 -16.265 1.00 81.62 118 LYS A N 1
ATOM 987 C CA . LYS A 1 118 ? 13.035 4.183 -16.868 1.00 81.62 118 LYS A CA 1
ATOM 988 C C . LYS A 1 118 ? 13.883 2.906 -16.799 1.00 81.62 118 LYS A C 1
ATOM 990 O O . LYS A 1 118 ? 14.002 2.164 -17.768 1.00 81.62 118 LYS A O 1
ATOM 995 N N . PHE A 1 119 ? 14.495 2.672 -15.634 1.00 75.88 119 PHE A N 1
ATOM 996 C CA . PHE A 1 119 ? 15.436 1.572 -15.377 1.00 75.88 119 PHE A CA 1
ATOM 997 C C . PHE A 1 119 ? 16.655 1.563 -16.315 1.00 75.88 119 PHE A C 1
ATOM 999 O O . PHE A 1 119 ? 17.143 0.495 -16.697 1.00 75.88 119 PHE A O 1
ATOM 1006 N N . ALA A 1 120 ? 17.165 2.744 -16.682 1.00 68.62 120 ALA A N 1
ATOM 1007 C CA . ALA A 1 120 ? 18.367 2.873 -17.499 1.00 68.62 120 ALA A CA 1
ATOM 1008 C C . ALA A 1 120 ? 19.497 1.975 -16.973 1.00 68.62 120 ALA A C 1
ATOM 1010 O O . ALA A 1 120 ? 19.744 1.886 -15.769 1.00 68.62 120 ALA A O 1
ATOM 1011 N N . ASN A 1 121 ? 20.216 1.339 -17.900 1.00 67.25 121 ASN A N 1
ATOM 1012 C CA . ASN A 1 121 ? 21.300 0.385 -17.633 1.00 67.25 121 ASN A CA 1
ATOM 1013 C C . ASN A 1 121 ? 20.861 -0.989 -17.097 1.00 67.25 121 ASN A C 1
ATOM 1015 O O . ASN A 1 121 ? 21.719 -1.810 -16.770 1.00 67.25 121 ASN A O 1
ATOM 1019 N N . VAL A 1 122 ? 19.557 -1.281 -17.046 1.00 66.88 122 VAL A N 1
ATOM 1020 C CA . VAL A 1 122 ? 19.035 -2.618 -16.738 1.00 66.88 122 VAL A CA 1
ATOM 1021 C C . VAL A 1 122 ? 18.231 -3.145 -17.933 1.00 66.88 122 VAL A C 1
ATOM 1023 O O . VAL A 1 122 ? 17.414 -2.410 -18.486 1.00 66.88 122 VAL A O 1
ATOM 1026 N N . PRO A 1 123 ? 18.415 -4.412 -18.353 1.00 73.19 123 PRO A N 1
ATOM 1027 C CA . PRO A 1 123 ? 17.599 -4.996 -19.412 1.00 73.19 123 PRO A CA 1
ATOM 1028 C C . PRO A 1 123 ? 16.114 -5.013 -19.031 1.00 73.19 123 PRO A C 1
ATOM 1030 O O . PRO A 1 123 ? 15.732 -5.649 -18.045 1.00 73.19 123 PRO A O 1
ATOM 1033 N N . MET A 1 124 ? 15.273 -4.359 -19.834 1.00 80.56 124 MET A N 1
ATOM 1034 C CA . MET A 1 124 ? 13.850 -4.177 -19.530 1.00 80.56 124 MET A CA 1
ATOM 1035 C C . MET A 1 124 ? 13.100 -5.497 -19.349 1.00 80.56 124 MET A C 1
ATOM 1037 O O . MET A 1 124 ? 12.363 -5.665 -18.381 1.00 80.56 124 MET A O 1
ATOM 1041 N N . ASN A 1 125 ? 13.377 -6.479 -20.209 1.00 74.56 125 ASN A N 1
ATOM 1042 C CA . ASN A 1 125 ? 12.768 -7.807 -20.124 1.00 74.56 125 ASN A CA 1
ATOM 1043 C C . ASN A 1 125 ? 13.057 -8.483 -18.777 1.00 74.56 125 ASN A C 1
ATOM 1045 O O . ASN A 1 125 ? 12.203 -9.177 -18.233 1.00 74.56 125 ASN A O 1
ATOM 1049 N N . ALA A 1 126 ? 14.246 -8.265 -18.205 1.00 70.81 126 ALA A N 1
ATOM 1050 C CA . ALA A 1 126 ? 14.600 -8.818 -16.902 1.00 70.81 126 ALA A CA 1
ATOM 1051 C C . ALA A 1 126 ? 13.875 -8.100 -15.752 1.00 70.81 126 ALA A C 1
ATOM 1053 O O . ALA A 1 126 ? 13.528 -8.743 -14.761 1.00 70.81 126 ALA A O 1
ATOM 1054 N N . VAL A 1 127 ? 13.642 -6.788 -15.873 1.00 73.00 127 VAL A N 1
ATOM 1055 C CA . VAL A 1 127 ? 12.847 -6.010 -14.908 1.00 73.00 127 VAL A CA 1
ATOM 1056 C C . VAL A 1 127 ? 11.393 -6.467 -14.942 1.00 73.00 127 VAL A C 1
ATOM 1058 O O . VAL A 1 127 ? 10.867 -6.884 -13.910 1.00 73.00 127 VAL A O 1
ATOM 1061 N N . CYS A 1 128 ? 10.778 -6.458 -16.126 1.00 78.19 128 CYS A N 1
ATOM 1062 C CA . CYS A 1 128 ? 9.369 -6.793 -16.303 1.00 78.19 128 CYS A CA 1
ATOM 1063 C C . CYS A 1 128 ? 9.090 -8.235 -15.880 1.00 78.19 128 CYS A C 1
ATOM 1065 O O . CYS A 1 128 ? 8.225 -8.460 -15.041 1.00 78.19 128 CYS A O 1
ATOM 1067 N N . ARG A 1 129 ? 9.905 -9.201 -16.329 1.00 75.38 129 ARG A N 1
ATOM 1068 C CA . ARG A 1 129 ? 9.761 -10.605 -15.919 1.00 75.38 129 ARG A CA 1
ATOM 1069 C C . ARG A 1 129 ? 9.841 -10.771 -14.402 1.00 75.38 129 ARG A C 1
ATOM 1071 O O . ARG A 1 129 ? 9.034 -11.488 -13.833 1.00 75.38 129 ARG A O 1
ATOM 1078 N N . LYS A 1 130 ? 10.761 -10.080 -13.718 1.00 71.88 130 LYS A N 1
ATOM 1079 C CA . LYS A 1 130 ? 10.839 -10.138 -12.246 1.00 71.88 130 LYS A CA 1
ATOM 1080 C C . LYS A 1 130 ? 9.591 -9.582 -11.566 1.00 71.88 130 LYS A C 1
ATOM 1082 O O . LYS A 1 130 ? 9.140 -10.177 -10.592 1.00 71.88 130 LYS A O 1
ATOM 1087 N N . MET A 1 131 ? 9.066 -8.456 -12.047 1.00 80.62 131 MET A N 1
ATOM 1088 C CA . MET A 1 131 ? 7.853 -7.849 -11.490 1.00 80.62 131 MET A CA 1
ATOM 1089 C C . MET A 1 131 ? 6.637 -8.751 -11.708 1.00 80.62 131 MET A C 1
ATOM 1091 O O . MET A 1 131 ? 5.930 -9.059 -10.755 1.00 80.62 131 MET A O 1
ATOM 1095 N N . VAL A 1 132 ? 6.443 -9.240 -12.932 1.00 81.50 132 VAL A N 1
ATOM 1096 C CA . VAL A 1 132 ? 5.337 -10.137 -13.280 1.00 81.50 132 VAL A CA 1
ATOM 1097 C C . VAL A 1 132 ? 5.425 -11.448 -12.497 1.00 81.50 132 VAL A C 1
ATOM 1099 O O . VAL A 1 132 ? 4.446 -11.836 -11.873 1.00 81.50 132 VAL A O 1
ATOM 1102 N N . THR A 1 133 ? 6.589 -12.105 -12.438 1.00 76.44 133 THR A N 1
ATOM 1103 C CA . THR A 1 133 ? 6.750 -13.344 -11.654 1.00 76.44 133 THR A CA 1
ATOM 1104 C C . THR A 1 133 ? 6.498 -13.114 -10.162 1.00 76.44 133 THR A C 1
ATOM 1106 O O . THR A 1 133 ? 5.965 -13.990 -9.485 1.00 76.44 133 THR A O 1
ATOM 1109 N N . TYR A 1 134 ? 6.860 -11.944 -9.621 1.00 75.69 134 TYR A N 1
ATOM 1110 C CA . TYR A 1 134 ? 6.516 -11.600 -8.242 1.00 75.69 134 TYR A CA 1
ATOM 1111 C C . TYR A 1 134 ? 5.000 -11.471 -8.063 1.00 75.69 134 TYR A C 1
ATOM 1113 O O . TYR A 1 134 ? 4.454 -12.085 -7.150 1.00 75.69 134 TYR A O 1
ATOM 1121 N N . ILE A 1 135 ? 4.325 -10.728 -8.945 1.00 77.94 135 ILE A N 1
ATOM 1122 C CA . ILE A 1 135 ? 2.865 -10.565 -8.931 1.00 77.94 135 ILE A CA 1
ATOM 1123 C C . ILE A 1 135 ? 2.170 -11.931 -9.033 1.00 77.94 135 ILE A C 1
ATOM 1125 O O . ILE A 1 135 ? 1.310 -12.235 -8.209 1.00 77.94 135 ILE A O 1
ATOM 1129 N N . GLN A 1 136 ? 2.605 -12.789 -9.958 1.00 79.88 136 GLN A N 1
ATOM 1130 C CA . GLN A 1 136 ? 2.101 -14.153 -10.115 1.00 79.88 136 GLN A CA 1
ATOM 1131 C C . GLN A 1 136 ? 2.259 -14.969 -8.837 1.00 79.88 136 GLN A C 1
ATOM 1133 O O . GLN A 1 136 ? 1.284 -15.521 -8.335 1.00 79.88 136 GLN A O 1
ATOM 1138 N N . ARG A 1 137 ? 3.471 -15.016 -8.269 1.00 72.62 137 ARG A N 1
ATOM 1139 C CA . ARG A 1 137 ? 3.724 -15.770 -7.035 1.00 72.62 137 ARG A CA 1
ATOM 1140 C C . ARG A 1 137 ? 2.798 -15.309 -5.914 1.00 72.62 137 ARG A C 1
ATOM 1142 O O . ARG A 1 137 ? 2.287 -16.123 -5.155 1.00 72.62 137 ARG A O 1
ATOM 1149 N N . ARG A 1 138 ? 2.561 -14.002 -5.821 1.00 73.44 138 ARG A N 1
ATOM 1150 C CA . ARG A 1 138 ? 1.645 -13.436 -4.835 1.00 73.44 138 ARG A CA 1
ATOM 1151 C C . ARG A 1 138 ? 0.197 -13.860 -5.089 1.00 73.44 138 ARG A C 1
ATOM 1153 O O . ARG A 1 138 ? -0.469 -14.249 -4.137 1.00 73.44 138 ARG A O 1
ATOM 1160 N N . PHE A 1 139 ? -0.272 -13.889 -6.337 1.00 74.56 139 PHE A N 1
ATOM 1161 C CA . PHE A 1 139 ? -1.581 -14.467 -6.669 1.00 74.56 139 PHE A CA 1
ATOM 1162 C C . PHE A 1 139 ? -1.674 -15.971 -6.359 1.00 74.56 139 PHE A C 1
ATOM 1164 O O . PHE A 1 139 ? -2.715 -16.435 -5.896 1.00 74.56 139 PHE A O 1
ATOM 1171 N N . GLU A 1 140 ? -0.612 -16.746 -6.575 1.00 69.19 140 GLU A N 1
ATOM 1172 C CA . GLU A 1 140 ? -0.572 -18.180 -6.253 1.00 69.19 140 GLU A CA 1
ATOM 1173 C C . GLU A 1 140 ? -0.586 -18.444 -4.743 1.00 69.19 140 GLU A C 1
ATOM 1175 O O . GLU A 1 140 ? -1.275 -19.353 -4.283 1.00 69.19 140 GLU A O 1
ATOM 1180 N N . GLU A 1 141 ? 0.144 -17.642 -3.964 1.00 62.81 141 GLU A N 1
ATOM 1181 C CA . GLU A 1 141 ? 0.130 -17.691 -2.498 1.00 62.81 141 GLU A CA 1
ATOM 1182 C C . GLU A 1 141 ? -1.288 -17.474 -1.949 1.00 62.81 141 GLU A C 1
ATOM 1184 O O . GLU A 1 141 ? -1.673 -18.143 -0.991 1.00 62.81 141 GLU A O 1
ATOM 1189 N N . LEU A 1 142 ? -2.099 -16.629 -2.596 1.00 60.28 142 LEU A N 1
ATOM 1190 C CA . LEU A 1 142 ? -3.520 -16.516 -2.256 1.00 60.28 142 LEU A CA 1
ATOM 1191 C C . LEU A 1 142 ? -4.292 -17.798 -2.543 1.00 60.28 142 LEU A C 1
ATOM 1193 O O . LEU A 1 142 ? -5.008 -18.282 -1.673 1.00 60.28 142 LEU A O 1
ATOM 1197 N N . HIS A 1 143 ? -4.134 -18.376 -3.734 1.00 56.88 143 HIS A N 1
ATOM 1198 C CA . HIS A 1 143 ? -4.882 -19.578 -4.117 1.00 56.88 143 HIS A CA 1
ATOM 1199 C C . HIS A 1 143 ? -4.556 -20.800 -3.254 1.00 56.88 143 HIS A C 1
ATOM 1201 O O . HIS A 1 143 ? -5.419 -21.650 -3.054 1.00 56.88 143 HIS A O 1
ATOM 1207 N N . ASN A 1 144 ? -3.313 -20.916 -2.781 1.00 45.56 144 ASN A N 1
ATOM 1208 C CA . ASN A 1 144 ? -2.802 -22.120 -2.122 1.00 45.56 144 ASN A CA 1
ATOM 1209 C C . ASN A 1 144 ? -2.963 -22.125 -0.592 1.00 45.56 144 ASN A C 1
ATOM 1211 O O . ASN A 1 144 ? -2.476 -23.044 0.068 1.00 45.56 144 ASN A O 1
ATOM 1215 N N . THR A 1 145 ? -3.624 -21.133 0.005 1.00 46.03 145 THR A N 1
ATOM 1216 C CA . THR A 1 145 ? -3.906 -21.164 1.447 1.00 46.03 145 THR A CA 1
ATOM 1217 C C . THR A 1 145 ? -5.032 -22.168 1.753 1.00 46.03 145 THR A C 1
ATOM 1219 O O . THR A 1 145 ? -6.150 -22.018 1.273 1.00 46.03 145 THR A O 1
ATOM 1222 N N . GLU A 1 146 ? -4.745 -23.192 2.580 1.00 35.84 146 GLU A N 1
ATOM 1223 C CA . GLU A 1 146 ? -5.620 -24.341 2.949 1.00 35.84 146 GLU A CA 1
ATOM 1224 C C . GLU A 1 146 ? -7.002 -23.982 3.553 1.00 35.84 146 GLU A C 1
ATOM 1226 O O . GLU A 1 146 ? -7.803 -24.871 3.833 1.00 35.84 146 GLU A O 1
ATOM 1231 N N . TYR A 1 147 ? -7.307 -22.696 3.737 1.00 36.78 147 TYR A N 1
ATOM 1232 C CA . TYR A 1 147 ? -8.562 -22.193 4.308 1.00 36.78 147 TYR A CA 1
ATOM 1233 C C . TYR A 1 147 ? -9.263 -21.134 3.436 1.00 36.78 147 TYR A C 1
ATOM 1235 O O . TYR A 1 147 ? -10.250 -20.546 3.876 1.00 36.78 147 TYR A O 1
ATOM 1243 N N . GLY A 1 148 ? -8.787 -20.883 2.212 1.00 33.12 148 GLY A N 1
ATOM 1244 C CA . GLY A 1 148 ? -9.480 -20.023 1.251 1.00 33.12 148 GLY A CA 1
ATOM 1245 C C . GLY A 1 148 ? -10.569 -20.793 0.491 1.00 33.12 148 GLY A C 1
ATOM 1246 O O . GLY A 1 148 ? -10.399 -21.989 0.230 1.00 33.12 148 GLY A O 1
ATOM 1247 N N . PRO A 1 149 ? -11.691 -20.160 0.091 1.00 30.33 149 PRO A N 1
ATOM 1248 C CA . PRO A 1 149 ? -12.517 -20.735 -0.961 1.00 30.33 149 PRO A CA 1
ATOM 1249 C C . PRO A 1 149 ? -11.612 -20.978 -2.172 1.00 30.33 149 PRO A C 1
ATOM 1251 O O . PRO A 1 149 ? -10.680 -20.212 -2.407 1.00 30.33 149 PRO A O 1
ATOM 1254 N N . LYS A 1 150 ? -11.855 -22.048 -2.932 1.00 33.97 150 LYS A N 1
ATOM 1255 C CA . LYS A 1 150 ? -11.234 -22.227 -4.248 1.00 33.97 150 LYS A CA 1
ATOM 1256 C C . LYS A 1 150 ? -11.684 -21.060 -5.118 1.00 33.97 150 LYS A C 1
ATOM 1258 O O . LYS A 1 150 ? -12.748 -21.116 -5.724 1.00 33.97 150 LYS A O 1
ATOM 1263 N N . ILE A 1 151 ? -10.929 -19.972 -5.089 1.00 35.38 151 ILE A N 1
ATOM 1264 C CA . ILE A 1 151 ? -11.152 -18.851 -5.976 1.00 35.38 151 ILE A CA 1
ATOM 1265 C C . ILE A 1 151 ? -10.728 -19.371 -7.339 1.00 35.38 151 ILE A C 1
ATOM 1267 O O . ILE A 1 151 ? -9.544 -19.613 -7.568 1.00 35.38 151 ILE A O 1
ATOM 1271 N N . ASP A 1 152 ? -11.682 -19.536 -8.245 1.00 34.09 152 ASP A N 1
ATOM 1272 C CA . ASP A 1 152 ? -11.367 -19.386 -9.656 1.00 34.09 152 ASP A CA 1
ATOM 1273 C C . ASP A 1 152 ? -11.085 -17.894 -9.860 1.00 34.09 152 ASP A C 1
ATOM 1275 O O . ASP A 1 152 ? -11.941 -17.121 -10.290 1.00 34.09 152 ASP A O 1
ATOM 1279 N N . VAL A 1 1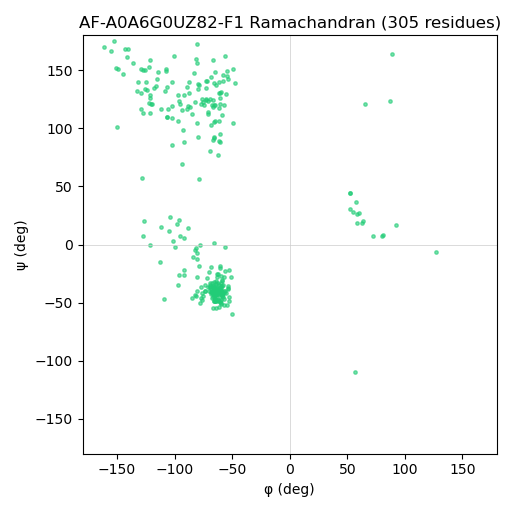53 ? -9.872 -17.445 -9.513 1.00 32.53 153 VAL A N 1
ATOM 1280 C CA . VAL A 1 153 ? -9.342 -16.277 -10.216 1.00 32.53 153 VAL A CA 1
ATOM 1281 C C . VAL A 1 153 ? -9.322 -16.746 -11.656 1.00 32.53 153 VAL A C 1
ATOM 1283 O O . VAL A 1 153 ? -8.889 -17.882 -11.869 1.00 32.53 153 VAL A O 1
ATOM 1286 N N . PRO A 1 154 ? -9.836 -15.972 -12.623 1.00 32.09 154 PRO A N 1
ATOM 1287 C CA . PRO A 1 154 ? -9.910 -16.420 -13.999 1.00 32.09 154 PRO A CA 1
ATOM 1288 C C . PRO A 1 154 ? -8.494 -16.704 -14.499 1.00 32.09 154 PRO A C 1
ATOM 1290 O O . PRO A 1 154 ? -7.825 -15.856 -15.081 1.00 32.09 154 PRO A O 1
ATOM 1293 N N . ARG A 1 155 ? -8.030 -17.935 -14.281 1.00 27.91 155 ARG A N 1
ATOM 1294 C CA . ARG A 1 155 ? -7.000 -18.554 -15.069 1.00 27.91 155 ARG A CA 1
ATOM 1295 C C . ARG A 1 155 ? -7.669 -18.667 -16.418 1.00 27.91 155 ARG A C 1
ATOM 1297 O O . ARG A 1 155 ? -8.533 -19.515 -16.631 1.00 27.91 155 ARG A O 1
ATOM 1304 N N . LEU A 1 156 ? -7.251 -17.818 -17.345 1.00 27.14 156 LEU A N 1
ATOM 1305 C CA . LEU A 1 156 ? -7.238 -18.221 -18.737 1.00 27.14 156 LEU A CA 1
ATOM 1306 C C . LEU A 1 156 ? -6.262 -19.398 -18.825 1.00 27.14 156 LEU A C 1
ATOM 1308 O O . LEU A 1 156 ? -5.112 -19.257 -19.222 1.00 27.14 156 LEU A O 1
ATOM 1312 N N . VAL A 1 157 ? -6.723 -20.577 -18.395 1.00 25.30 157 VAL A N 1
ATOM 1313 C CA . VAL A 1 157 ? -6.136 -21.840 -18.806 1.00 25.30 157 VAL A CA 1
ATOM 1314 C C . VAL A 1 157 ? -6.442 -21.903 -20.289 1.00 25.30 157 VAL A C 1
ATOM 1316 O O . VAL A 1 157 ? -7.515 -22.334 -20.705 1.00 25.30 157 VAL A O 1
ATOM 1319 N N . VAL A 1 158 ? -5.511 -21.411 -21.100 1.00 27.17 158 VAL A N 1
ATOM 1320 C CA . VAL A 1 158 ? -5.478 -21.772 -22.509 1.00 27.17 158 VAL A CA 1
ATOM 1321 C C . VAL A 1 158 ? -5.146 -23.256 -22.514 1.00 27.17 158 VAL A C 1
ATOM 1323 O O . VAL A 1 158 ? -3.988 -23.658 -22.426 1.00 27.17 158 VAL A O 1
ATOM 1326 N N . ASN A 1 159 ? -6.186 -24.084 -22.511 1.00 26.47 159 ASN A N 1
ATOM 1327 C CA . ASN A 1 159 ? -6.040 -25.506 -22.733 1.00 26.47 159 ASN A CA 1
ATOM 1328 C C . ASN A 1 159 ? -5.446 -25.642 -24.148 1.00 26.47 159 ASN A C 1
ATOM 1330 O O . ASN A 1 159 ? -6.095 -25.201 -25.099 1.00 26.47 159 ASN A O 1
ATOM 1334 N N . PRO A 1 160 ? -4.232 -26.193 -24.342 1.00 29.89 160 PRO A N 1
ATOM 1335 C CA . PRO A 1 160 ? -3.534 -26.136 -25.634 1.00 29.89 160 PRO A CA 1
ATOM 1336 C C . PRO A 1 160 ? -4.230 -26.911 -26.768 1.00 29.89 160 PRO A C 1
ATOM 1338 O O . PRO A 1 160 ? -3.704 -26.981 -27.878 1.00 29.89 160 PRO A O 1
ATOM 1341 N N . PHE A 1 161 ? -5.383 -27.529 -26.493 1.00 29.52 161 PHE A N 1
ATOM 1342 C CA . PHE A 1 161 ? -6.049 -28.490 -27.364 1.00 29.52 161 PHE A CA 1
ATOM 1343 C C . PHE A 1 161 ? -7.475 -28.118 -27.786 1.00 29.52 161 PHE A C 1
ATOM 1345 O O . PHE A 1 161 ? -8.047 -28.853 -28.587 1.00 29.52 161 PHE A O 1
ATOM 1352 N N . GLU A 1 162 ? -8.039 -26.986 -27.353 1.00 30.50 162 GLU A N 1
ATOM 1353 C CA . GLU A 1 162 ? -9.376 -26.568 -27.800 1.00 30.50 162 GLU A CA 1
ATOM 1354 C C . GLU A 1 162 ? -9.324 -25.216 -28.514 1.00 30.50 162 GLU A C 1
ATOM 1356 O O . GLU A 1 162 ? -8.850 -24.209 -27.998 1.00 30.50 162 GLU A O 1
ATOM 1361 N N . LYS A 1 163 ? -9.765 -25.230 -29.774 1.00 31.19 163 LYS A N 1
ATOM 1362 C CA . LYS A 1 163 ? -9.626 -24.152 -30.759 1.00 31.19 163 LYS A CA 1
ATOM 1363 C C . LYS A 1 163 ? -10.766 -23.132 -30.732 1.00 31.19 163 LYS A C 1
ATOM 1365 O O . LYS A 1 163 ? -10.876 -22.344 -31.670 1.00 31.19 163 LYS A O 1
ATOM 1370 N N . ASP A 1 164 ? -11.586 -23.122 -29.689 1.00 31.61 164 ASP A N 1
ATOM 1371 C CA . ASP A 1 164 ? -12.773 -22.276 -29.626 1.00 31.61 164 ASP A CA 1
ATOM 1372 C C . ASP A 1 164 ? -12.664 -21.223 -28.516 1.00 31.61 164 ASP A C 1
ATOM 1374 O O . ASP A 1 164 ? -12.060 -21.430 -27.468 1.00 31.61 164 ASP A O 1
ATOM 1378 N N . LYS A 1 165 ? -13.179 -20.033 -28.835 1.00 28.89 165 LYS A N 1
ATOM 1379 C CA . LYS A 1 165 ? -12.993 -18.757 -28.127 1.00 28.89 165 LYS A CA 1
ATOM 1380 C C . LYS A 1 165 ? -13.228 -18.846 -26.605 1.00 28.89 165 LYS A C 1
ATOM 1382 O O . LYS A 1 165 ? -14.098 -19.602 -26.175 1.00 28.89 165 LYS A O 1
ATOM 1387 N N . PRO A 1 166 ? -12.558 -17.998 -25.793 1.00 31.06 166 PRO A N 1
ATOM 1388 C CA . PRO A 1 166 ? -12.767 -17.973 -24.348 1.00 31.06 166 PRO A CA 1
ATOM 1389 C C . PRO A 1 166 ? -14.223 -17.635 -24.028 1.00 31.06 166 PRO A C 1
ATOM 1391 O O . PRO A 1 166 ? -14.747 -16.623 -24.496 1.00 31.06 166 PRO A O 1
ATOM 1394 N N . THR A 1 167 ? -14.871 -18.485 -23.236 1.00 29.47 167 THR A N 1
ATOM 1395 C CA . THR A 1 167 ? -16.220 -18.229 -22.727 1.00 29.47 167 THR A CA 1
ATOM 1396 C C . THR A 1 167 ? -16.086 -17.413 -21.446 1.00 29.47 167 THR A C 1
ATOM 1398 O O . THR A 1 167 ? -15.453 -17.855 -20.491 1.00 29.47 167 THR A O 1
ATOM 1401 N N . GLU A 1 168 ? -16.629 -16.196 -21.443 1.00 33.41 168 GLU A N 1
ATOM 1402 C CA . GLU A 1 168 ? -16.645 -15.316 -20.274 1.00 33.41 168 GLU A CA 1
ATOM 1403 C C . GLU A 1 168 ? -17.569 -15.893 -19.195 1.00 33.41 168 GLU A C 1
ATOM 1405 O O . GLU A 1 168 ? -18.790 -15.778 -19.273 1.00 33.41 168 GLU A O 1
ATOM 1410 N N . THR A 1 169 ? -16.996 -16.502 -18.161 1.00 31.08 169 THR A N 1
ATOM 1411 C CA . THR A 1 169 ? -17.704 -16.753 -16.903 1.00 31.08 169 THR A CA 1
ATOM 1412 C C . THR A 1 169 ? -17.441 -15.576 -15.975 1.00 31.08 169 THR A C 1
ATOM 1414 O O . THR A 1 169 ? -16.455 -15.547 -15.243 1.00 31.08 169 THR A O 1
ATOM 1417 N N . GLY A 1 170 ? -18.290 -14.553 -16.073 1.00 30.86 170 GLY A N 1
ATOM 1418 C CA . GLY A 1 170 ? -18.272 -13.419 -15.157 1.00 30.86 170 GLY A CA 1
ATOM 1419 C C . GLY A 1 170 ? -18.771 -13.834 -13.776 1.00 30.86 170 GLY A C 1
ATOM 1420 O O . GLY A 1 170 ? -19.947 -14.152 -13.620 1.00 30.86 170 GLY A O 1
ATOM 1421 N N . THR A 1 171 ? -17.892 -13.801 -12.780 1.00 35.50 171 THR A N 1
ATOM 1422 C CA . THR A 1 171 ? -18.265 -13.708 -11.365 1.00 35.50 171 THR A CA 1
ATOM 1423 C C . THR A 1 171 ? -18.361 -12.230 -10.991 1.00 35.50 171 THR A C 1
ATOM 1425 O O . THR A 1 171 ? -17.579 -11.393 -11.451 1.00 35.50 171 THR A O 1
ATOM 1428 N N . GLY A 1 172 ? -19.412 -11.866 -10.259 1.00 35.56 172 GLY A N 1
ATOM 1429 C CA . GLY A 1 172 ? -19.750 -10.470 -9.990 1.00 35.56 172 GLY A CA 1
ATOM 1430 C C . GLY A 1 172 ? -18.684 -9.770 -9.142 1.00 35.56 172 GLY A C 1
ATOM 1431 O O . GLY A 1 172 ? -18.067 -10.377 -8.273 1.00 35.56 172 GLY A O 1
ATOM 1432 N N . ASN A 1 173 ? -18.508 -8.461 -9.344 1.00 42.31 173 ASN A N 1
ATOM 1433 C CA . ASN A 1 173 ? -17.556 -7.619 -8.598 1.00 42.31 173 ASN A CA 1
ATOM 1434 C C . ASN A 1 173 ? -17.683 -7.703 -7.060 1.00 42.31 173 ASN A C 1
ATOM 1436 O O . ASN A 1 173 ? -16.732 -7.360 -6.364 1.00 42.31 173 ASN A O 1
ATOM 1440 N N . GLU A 1 174 ? -18.834 -8.115 -6.526 1.00 37.75 174 GLU A N 1
ATOM 1441 C CA . GLU A 1 174 ? -19.053 -8.303 -5.085 1.00 37.75 174 GLU A CA 1
ATOM 1442 C C . GLU A 1 174 ? -18.340 -9.561 -4.552 1.00 37.75 174 GLU A C 1
ATOM 1444 O O . GLU A 1 174 ? -17.671 -9.496 -3.526 1.00 37.75 174 GLU A O 1
ATOM 1449 N N . GLU A 1 175 ? -18.348 -10.668 -5.302 1.00 39.19 175 GLU A N 1
ATOM 1450 C CA . GLU A 1 175 ? -17.672 -11.913 -4.900 1.00 39.19 175 GLU A CA 1
ATOM 1451 C C . GLU A 1 175 ? -16.147 -11.743 -4.873 1.00 39.19 175 GLU A C 1
ATOM 1453 O O . GLU A 1 175 ? -15.476 -12.254 -3.980 1.00 39.19 175 GLU A O 1
ATOM 1458 N N . ILE A 1 176 ? -15.593 -10.954 -5.802 1.00 40.16 176 ILE A N 1
ATOM 1459 C CA . ILE A 1 176 ? -14.159 -10.633 -5.839 1.00 40.16 176 ILE A CA 1
ATOM 1460 C C . ILE A 1 176 ? -13.748 -9.803 -4.611 1.00 40.16 176 ILE A C 1
ATOM 1462 O O . ILE A 1 176 ? -12.667 -10.025 -4.071 1.00 40.16 176 ILE A O 1
ATOM 1466 N N . LYS A 1 177 ? -14.595 -8.883 -4.122 1.00 40.75 177 LYS A N 1
ATOM 1467 C CA . LYS A 1 177 ? -14.300 -8.075 -2.921 1.00 40.75 177 LYS A CA 1
ATOM 1468 C C . LYS A 1 177 ? -14.206 -8.929 -1.662 1.00 40.75 177 LYS A C 1
ATOM 1470 O O . LYS A 1 177 ? -13.268 -8.757 -0.883 1.00 40.75 177 LYS A O 1
ATOM 1475 N N . ASP A 1 178 ? -15.157 -9.834 -1.461 1.00 38.09 178 ASP A N 1
ATOM 1476 C CA . ASP A 1 178 ? -15.190 -10.692 -0.274 1.00 38.09 178 ASP A CA 1
ATOM 1477 C C . ASP A 1 178 ? -14.051 -11.707 -0.278 1.00 38.09 178 ASP A C 1
ATOM 1479 O O . ASP A 1 178 ? -13.420 -11.961 0.747 1.00 38.09 178 ASP A O 1
ATOM 1483 N N . VAL A 1 179 ? -13.718 -12.211 -1.461 1.00 35.50 179 VAL A N 1
ATOM 1484 C CA . VAL A 1 179 ? -12.578 -13.090 -1.693 1.00 35.50 179 VAL A CA 1
ATOM 1485 C C . VAL A 1 179 ? -11.242 -12.392 -1.435 1.00 35.50 179 VAL A C 1
ATOM 1487 O O . VAL A 1 179 ? -10.378 -12.948 -0.752 1.00 35.50 179 VAL A O 1
ATOM 1490 N N . VAL A 1 180 ? -11.069 -11.173 -1.954 1.00 38.09 180 VAL A N 1
ATOM 1491 C CA . VAL A 1 180 ? -9.878 -10.361 -1.698 1.00 38.09 180 VAL A CA 1
ATOM 1492 C C . VAL A 1 180 ? -9.758 -10.120 -0.199 1.00 38.09 180 VAL A C 1
ATOM 1494 O O . VAL A 1 180 ? -8.737 -10.476 0.377 1.00 38.09 180 VAL A O 1
ATOM 1497 N N . ARG A 1 181 ? -10.822 -9.666 0.475 1.00 38.50 181 ARG A N 1
ATOM 1498 C CA . ARG A 1 181 ? -10.853 -9.523 1.940 1.00 38.50 181 ARG A CA 1
ATOM 1499 C C . ARG A 1 181 ? -10.379 -10.798 2.636 1.00 38.50 181 ARG A C 1
ATOM 1501 O O . ARG A 1 181 ? -9.371 -10.758 3.340 1.00 38.50 181 ARG A O 1
ATOM 1508 N N . LEU A 1 182 ? -11.054 -11.922 2.414 1.00 36.78 182 LEU A N 1
ATOM 1509 C CA . LEU A 1 182 ? -10.817 -13.171 3.138 1.00 36.78 182 LEU A CA 1
ATOM 1510 C C . LEU A 1 182 ? -9.386 -13.710 2.962 1.00 36.78 182 LEU A C 1
ATOM 1512 O O . LEU A 1 182 ? -8.747 -14.101 3.939 1.00 36.78 182 LEU A O 1
ATOM 1516 N N . VAL A 1 183 ? -8.874 -13.707 1.727 1.00 33.72 183 VAL A N 1
ATOM 1517 C CA . VAL A 1 183 ? -7.641 -14.424 1.364 1.00 33.72 183 VAL A CA 1
ATOM 1518 C C . VAL A 1 183 ? -6.407 -13.519 1.369 1.00 33.72 183 VAL A C 1
ATOM 1520 O O . VAL A 1 183 ? -5.338 -13.956 1.788 1.00 33.72 183 VAL A O 1
ATOM 1523 N N . LEU A 1 184 ? -6.533 -12.245 0.978 1.00 32.47 184 LEU A N 1
ATOM 1524 C CA . LEU A 1 184 ? -5.416 -11.296 1.030 1.00 32.47 184 LEU A CA 1
ATOM 1525 C C . LEU A 1 184 ? -5.221 -10.689 2.413 1.00 32.47 184 LEU A C 1
ATOM 1527 O O . LEU A 1 184 ? -4.088 -10.573 2.869 1.00 32.47 184 LEU A O 1
ATOM 1531 N N . HIS A 1 185 ? -6.301 -10.298 3.088 1.00 35.22 185 HIS A N 1
ATOM 1532 C CA . HIS A 1 185 ? -6.214 -9.534 4.336 1.00 35.22 185 HIS A CA 1
ATOM 1533 C C . HIS A 1 185 ? -6.284 -10.412 5.594 1.00 35.22 185 HIS A C 1
ATOM 1535 O O . HIS A 1 185 ? -6.412 -9.879 6.699 1.00 35.22 185 HIS A O 1
ATOM 1541 N N . ASN A 1 186 ? -6.262 -11.745 5.448 1.00 36.03 186 ASN A N 1
ATOM 1542 C CA . ASN A 1 186 ? -6.504 -12.686 6.547 1.00 36.03 186 ASN A CA 1
ATOM 1543 C C . ASN A 1 186 ? -7.828 -12.359 7.289 1.00 36.03 186 ASN A C 1
ATOM 1545 O O . ASN A 1 186 ? -7.941 -12.539 8.506 1.00 36.03 186 ASN A O 1
ATOM 1549 N N . TYR A 1 187 ? -8.822 -11.804 6.574 1.00 39.56 187 TYR A N 1
ATOM 1550 C CA . TYR A 1 187 ? -10.127 -11.464 7.145 1.00 39.56 187 TYR A CA 1
ATOM 1551 C C . TYR A 1 187 ? -10.864 -12.754 7.476 1.00 39.56 187 TYR A C 1
ATOM 1553 O O . TYR A 1 187 ? -11.141 -13.573 6.608 1.00 39.56 187 TYR A O 1
ATOM 1561 N N . ARG A 1 188 ? -11.284 -12.881 8.729 1.00 41.50 188 ARG A N 1
ATOM 1562 C CA . ARG A 1 188 ? -12.252 -13.895 9.159 1.00 41.50 188 ARG A CA 1
ATOM 1563 C C . ARG A 1 188 ? -13.642 -13.308 9.397 1.00 41.50 188 ARG A C 1
ATOM 1565 O O . ARG A 1 188 ? -14.384 -13.852 10.200 1.00 41.50 188 ARG A O 1
ATOM 1572 N N . PHE A 1 189 ? -13.953 -12.176 8.767 1.00 39.19 189 PHE A N 1
ATOM 1573 C CA . PHE A 1 189 ? -15.196 -11.452 9.002 1.00 39.19 189 PHE A CA 1
ATOM 1574 C C . PHE A 1 189 ? -15.897 -11.135 7.676 1.00 39.19 189 PHE A C 1
ATOM 1576 O O . PHE A 1 189 ? -15.359 -10.401 6.851 1.00 39.19 189 PHE A O 1
ATOM 1583 N N . THR A 1 190 ? -17.087 -11.691 7.485 1.00 47.19 190 THR A N 1
ATOM 1584 C CA . THR A 1 190 ? -18.114 -11.282 6.513 1.00 47.19 190 THR A CA 1
ATOM 1585 C C . THR A 1 190 ? -18.504 -9.806 6.697 1.00 47.19 190 THR A C 1
ATOM 1587 O O . THR A 1 190 ? -18.233 -9.217 7.742 1.00 47.19 190 THR A O 1
ATOM 1590 N N . GLU A 1 191 ? -19.143 -9.162 5.712 1.00 48.03 191 GLU A N 1
ATOM 1591 C CA . GLU A 1 191 ? -19.520 -7.736 5.818 1.00 48.03 191 GLU A CA 1
ATOM 1592 C C . GLU A 1 191 ? -20.343 -7.398 7.079 1.00 48.03 191 GLU A C 1
ATOM 1594 O O . GLU A 1 191 ? -20.130 -6.344 7.686 1.00 48.03 191 GLU A O 1
ATOM 1599 N N . GLU A 1 192 ? -21.216 -8.309 7.525 1.00 47.28 192 GLU A N 1
ATOM 1600 C CA . GLU A 1 192 ? -21.956 -8.189 8.792 1.00 47.28 192 GLU A CA 1
ATOM 1601 C C . GLU A 1 192 ? -21.030 -8.263 10.016 1.00 47.28 192 GLU A C 1
ATOM 1603 O O . GLU A 1 192 ? -21.169 -7.487 10.960 1.00 47.28 192 GLU A O 1
ATOM 1608 N N . GLU A 1 193 ? -20.025 -9.137 9.985 1.00 50.50 193 GLU A N 1
ATOM 1609 C CA . GLU A 1 193 ? -19.046 -9.313 11.060 1.00 50.50 193 GLU A CA 1
ATOM 1610 C C . GLU A 1 193 ? -18.079 -8.116 11.191 1.00 50.50 193 GLU A C 1
ATOM 1612 O O . GLU A 1 193 ? -17.539 -7.839 12.267 1.00 50.50 193 GLU A O 1
ATOM 1617 N N . VAL A 1 194 ? -17.893 -7.346 10.116 1.00 58.75 194 VAL A N 1
ATOM 1618 C CA . VAL A 1 194 ? -17.041 -6.148 10.079 1.00 58.75 194 VAL A CA 1
ATOM 1619 C C . VAL A 1 194 ? -17.753 -4.922 10.667 1.00 58.75 194 VAL A C 1
ATOM 1621 O O . VAL A 1 194 ? -17.082 -4.038 11.214 1.00 58.75 194 VAL A O 1
ATOM 1624 N N . ALA A 1 195 ? -19.089 -4.866 10.608 1.00 66.31 195 ALA A N 1
ATOM 1625 C CA . ALA A 1 195 ? -19.880 -3.734 11.100 1.00 66.31 195 ALA A CA 1
ATOM 1626 C C . ALA A 1 195 ? -19.639 -3.462 12.595 1.00 66.31 195 ALA A C 1
ATOM 1628 O O . ALA A 1 195 ? -19.376 -2.318 12.977 1.00 66.31 195 ALA A O 1
ATOM 1629 N N . SER A 1 196 ? -19.595 -4.528 13.401 1.00 79.88 196 SER A N 1
ATOM 1630 C CA . SER A 1 196 ? -19.444 -4.481 14.861 1.00 79.88 196 SER A CA 1
ATOM 1631 C C . SER A 1 196 ? -17.996 -4.655 15.342 1.00 79.88 196 SER A C 1
ATOM 1633 O O . SER A 1 196 ? -17.757 -5.031 16.491 1.00 79.88 196 SER A O 1
ATOM 1635 N N . THR A 1 197 ? -17.007 -4.401 14.478 1.00 82.44 197 THR A N 1
ATOM 1636 C CA . THR A 1 197 ? -15.585 -4.549 14.820 1.00 82.44 197 THR A CA 1
ATOM 1637 C C . THR A 1 197 ? -14.911 -3.202 15.096 1.00 82.44 197 THR A C 1
ATOM 1639 O O . THR A 1 197 ? -15.095 -2.219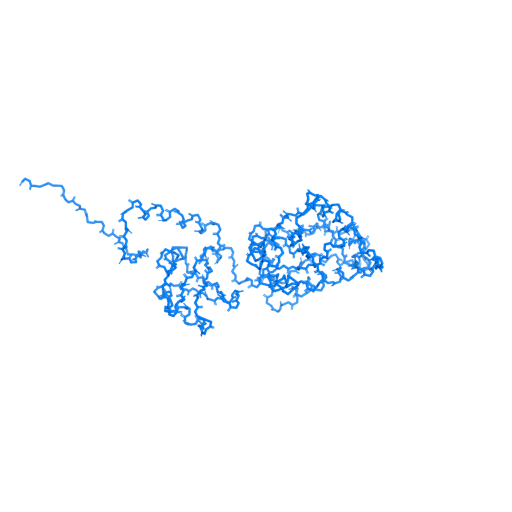 14.371 1.00 82.44 197 THR A O 1
ATOM 1642 N N . ILE A 1 198 ? -14.046 -3.168 16.112 1.00 85.50 198 ILE A N 1
ATOM 1643 C CA . ILE A 1 198 ? -13.173 -2.026 16.417 1.00 85.50 198 ILE A CA 1
ATOM 1644 C C . ILE A 1 198 ? -11.701 -2.438 16.392 1.00 85.50 198 ILE A C 1
ATOM 1646 O O . ILE A 1 198 ? -11.358 -3.607 16.568 1.00 85.50 198 ILE A O 1
ATOM 1650 N N . VAL A 1 199 ? -10.821 -1.455 16.222 1.00 86.06 199 VAL A N 1
ATOM 1651 C CA . VAL A 1 199 ? -9.379 -1.617 16.421 1.00 86.06 199 VAL A CA 1
ATOM 1652 C C . VAL A 1 199 ? -9.033 -1.152 17.827 1.00 86.06 199 VAL A C 1
ATOM 1654 O O . VAL A 1 199 ? -9.316 -0.004 18.177 1.00 86.06 199 VAL A O 1
ATOM 1657 N N . ALA A 1 200 ? -8.411 -2.023 18.617 1.00 85.69 200 ALA A N 1
ATOM 1658 C CA . ALA A 1 200 ? -7.872 -1.700 19.929 1.00 85.69 200 ALA A CA 1
ATOM 1659 C C . ALA A 1 200 ? -6.344 -1.634 19.873 1.00 85.69 200 ALA A C 1
ATOM 1661 O O . ALA A 1 200 ? -5.697 -2.489 19.273 1.00 85.69 200 ALA A O 1
ATOM 1662 N N . SER A 1 201 ? -5.765 -0.612 20.497 1.00 86.38 201 SER A N 1
ATOM 1663 C CA . SER A 1 201 ? -4.319 -0.368 20.545 1.00 86.38 201 SER A CA 1
ATOM 1664 C C . SER A 1 201 ? -3.950 0.416 21.808 1.00 86.38 201 SER A C 1
ATOM 1666 O O . SER A 1 201 ? -4.828 0.811 22.576 1.00 86.38 201 SER A O 1
ATOM 1668 N N . GLY A 1 202 ? -2.656 0.632 22.058 1.00 81.56 202 GLY A N 1
ATOM 1669 C CA . GLY A 1 202 ? -2.186 1.445 23.192 1.00 81.56 202 GLY A CA 1
ATOM 1670 C C . GLY A 1 202 ? -2.167 0.726 24.546 1.00 81.56 202 GLY A C 1
ATOM 1671 O O . GLY A 1 202 ? -1.893 1.354 25.566 1.00 81.56 202 GLY A O 1
ATOM 1672 N N . TYR A 1 203 ? -2.420 -0.584 24.557 1.00 84.44 203 TYR A N 1
ATOM 1673 C CA . TYR A 1 203 ? -2.228 -1.455 25.716 1.00 84.44 203 TYR A CA 1
ATOM 1674 C C . TYR A 1 203 ? -0.754 -1.888 25.865 1.00 84.44 203 TYR A C 1
ATOM 1676 O O . TYR A 1 203 ? 0.010 -1.815 24.896 1.00 84.44 203 TYR A O 1
ATOM 1684 N N . PRO A 1 204 ? -0.326 -2.328 27.065 1.00 80.44 204 PRO A N 1
ATOM 1685 C CA . PRO A 1 204 ? 1.043 -2.783 27.293 1.00 80.44 204 PRO A CA 1
ATOM 1686 C C . PRO A 1 204 ? 1.437 -3.956 26.374 1.00 80.44 204 PRO A C 1
ATOM 1688 O O . PRO A 1 204 ? 0.634 -4.871 26.200 1.00 80.44 204 PRO A O 1
ATOM 1691 N N . PRO A 1 205 ? 2.677 -4.009 25.845 1.00 75.88 205 PRO A N 1
ATOM 1692 C CA . PRO A 1 205 ? 3.106 -5.063 24.913 1.00 75.88 205 PRO A CA 1
ATOM 1693 C C . PRO A 1 205 ? 3.051 -6.489 25.479 1.00 75.88 205 PRO A C 1
ATOM 1695 O O . PRO A 1 205 ? 3.078 -7.453 24.726 1.00 75.88 205 PRO A O 1
ATOM 1698 N N . CYS A 1 206 ? 3.007 -6.632 26.806 1.00 78.31 206 CYS A N 1
ATOM 1699 C CA . CYS A 1 206 ? 2.896 -7.921 27.484 1.00 78.31 206 CYS A CA 1
ATOM 1700 C C . CYS A 1 206 ? 1.459 -8.460 27.570 1.00 78.31 206 CYS A C 1
ATOM 1702 O O . CYS A 1 206 ? 1.274 -9.562 28.081 1.00 78.31 206 CYS A O 1
ATOM 1704 N N . TYR A 1 207 ? 0.449 -7.703 27.125 1.00 79.50 207 TYR A N 1
ATOM 1705 C CA . TYR A 1 207 ? -0.945 -8.134 27.200 1.00 79.50 207 TYR A CA 1
ATOM 1706 C C . TYR A 1 207 ? -1.232 -9.229 26.174 1.00 79.50 207 TYR A C 1
ATOM 1708 O O . TYR A 1 207 ? -1.037 -9.039 24.973 1.00 79.50 207 TYR A O 1
ATOM 1716 N N . THR A 1 208 ? -1.757 -10.355 26.651 1.00 79.81 208 THR A N 1
ATOM 1717 C CA . THR A 1 208 ? -2.292 -11.415 25.793 1.00 79.81 208 THR A CA 1
ATOM 1718 C C . THR A 1 208 ? -3.706 -11.078 25.314 1.00 79.81 208 THR A C 1
ATOM 1720 O O . THR A 1 208 ? -4.342 -10.132 25.789 1.00 79.81 208 THR A O 1
ATOM 1723 N N . THR A 1 209 ? -4.243 -11.884 24.397 1.00 76.38 209 THR A N 1
ATOM 1724 C CA . THR A 1 209 ? -5.642 -11.804 23.952 1.00 76.38 209 THR A CA 1
ATOM 1725 C C . THR A 1 209 ? -6.631 -11.856 25.115 1.00 76.38 209 THR A C 1
ATOM 1727 O O . THR A 1 209 ? -7.604 -11.104 25.122 1.00 76.38 209 THR A O 1
ATOM 1730 N N . GLU A 1 210 ? -6.358 -12.662 26.143 1.00 78.12 210 GLU A N 1
ATOM 1731 C CA . GLU A 1 210 ? -7.206 -12.767 27.336 1.00 78.12 210 GLU A CA 1
ATOM 1732 C C . GLU A 1 210 ? -7.130 -11.497 28.189 1.00 78.12 210 GLU A C 1
ATOM 1734 O O . GLU A 1 210 ? -8.151 -11.016 28.687 1.00 78.12 210 GLU A O 1
ATOM 1739 N N . ASN A 1 211 ? -5.935 -10.908 28.332 1.00 83.50 211 ASN A N 1
ATOM 1740 C CA . ASN A 1 211 ? -5.792 -9.633 29.032 1.00 83.50 211 ASN A CA 1
ATOM 1741 C C . ASN A 1 211 ? -6.560 -8.529 28.309 1.00 83.50 211 ASN A C 1
ATOM 1743 O O . ASN A 1 211 ? -7.261 -7.754 28.956 1.00 83.50 211 ASN A O 1
ATOM 1747 N N . ILE A 1 212 ? -6.491 -8.484 26.978 1.00 83.44 212 ILE A N 1
ATOM 1748 C CA . ILE A 1 212 ? -7.229 -7.499 26.187 1.00 83.44 212 ILE A CA 1
ATOM 1749 C C . ILE A 1 212 ? -8.741 -7.719 26.317 1.00 83.44 212 ILE A C 1
ATOM 1751 O O . ILE A 1 212 ? -9.457 -6.752 26.564 1.00 83.44 212 ILE A O 1
ATOM 1755 N N . ALA A 1 213 ? -9.230 -8.964 26.256 1.00 83.38 213 ALA A N 1
ATOM 1756 C CA . ALA A 1 213 ? -10.646 -9.280 26.472 1.00 83.38 213 ALA A CA 1
ATOM 1757 C C . ALA A 1 213 ? -11.152 -8.760 27.824 1.00 83.38 213 ALA A C 1
ATOM 1759 O O . ALA A 1 213 ? -12.221 -8.155 27.907 1.00 83.38 213 ALA A O 1
ATOM 1760 N N . SER A 1 214 ? -10.341 -8.908 28.877 1.00 83.06 214 SER A N 1
ATOM 1761 C CA . SER A 1 214 ? -10.700 -8.449 30.221 1.00 83.06 214 SER A CA 1
ATOM 1762 C C . SER A 1 214 ? -10.915 -6.928 30.325 1.00 83.06 214 SER A C 1
ATOM 1764 O O . SER A 1 214 ? -11.695 -6.480 31.166 1.00 83.06 214 SER A O 1
ATOM 1766 N N . ILE A 1 215 ? -10.303 -6.122 29.441 1.00 85.19 215 ILE A N 1
ATOM 1767 C CA . ILE A 1 215 ? -10.490 -4.659 29.401 1.00 85.19 215 ILE A CA 1
ATOM 1768 C C . ILE A 1 215 ? -11.940 -4.296 29.056 1.00 85.19 215 ILE A C 1
ATOM 1770 O O . ILE A 1 215 ? -12.477 -3.320 29.594 1.00 85.19 215 ILE A O 1
ATOM 1774 N N . PHE A 1 216 ? -12.561 -5.082 28.173 1.00 83.38 216 PHE A N 1
ATOM 1775 C CA . PHE A 1 216 ? -13.925 -4.883 27.682 1.00 83.38 216 PHE A CA 1
ATOM 1776 C C . PHE A 1 216 ? -14.992 -5.483 28.613 1.00 83.38 216 PHE A C 1
ATOM 1778 O O . PHE A 1 216 ? -16.168 -5.140 28.493 1.00 83.38 216 PHE A O 1
ATOM 1785 N N . GLY A 1 217 ? -14.583 -6.284 29.604 1.00 76.88 217 GLY A N 1
ATOM 1786 C CA . GLY A 1 217 ? -15.397 -6.666 30.758 1.00 76.88 217 GLY A CA 1
ATOM 1787 C C . GLY A 1 217 ? -16.722 -7.343 30.397 1.00 76.88 217 GLY A C 1
ATOM 1788 O O . GLY A 1 217 ? -16.734 -8.493 29.980 1.00 76.88 217 GLY A O 1
ATOM 1789 N N . LEU A 1 218 ? -17.832 -6.626 30.621 1.00 72.94 218 LEU A N 1
ATOM 1790 C CA . LEU A 1 218 ? -19.218 -7.098 30.453 1.00 72.94 218 LEU A CA 1
ATOM 1791 C C . LEU A 1 218 ? -19.730 -7.051 29.001 1.00 72.94 218 LEU A C 1
ATOM 1793 O O . LEU A 1 218 ? -20.878 -7.414 28.753 1.00 72.94 218 LEU A O 1
ATOM 1797 N N . LEU A 1 219 ? -18.932 -6.544 28.060 1.00 82.19 219 LEU A N 1
ATOM 1798 C CA . LEU A 1 219 ? -19.313 -6.506 26.650 1.00 82.19 219 LEU A CA 1
ATOM 1799 C C . LEU A 1 219 ? -19.100 -7.884 26.018 1.00 82.19 219 LEU A C 1
ATOM 1801 O O . LEU A 1 219 ? -18.073 -8.524 26.246 1.00 82.19 219 LEU A O 1
ATOM 1805 N N . ASN A 1 220 ? -20.055 -8.332 25.200 1.00 78.31 220 ASN A N 1
ATOM 1806 C CA . ASN A 1 220 ? -19.981 -9.645 24.564 1.00 78.31 220 ASN A CA 1
ATOM 1807 C C . ASN A 1 220 ? -19.057 -9.575 23.346 1.00 78.31 220 ASN A C 1
ATOM 1809 O O . ASN A 1 220 ? -19.469 -9.246 22.232 1.00 78.31 220 ASN A O 1
ATOM 1813 N N . ILE A 1 221 ? -17.788 -9.893 23.580 1.00 82.31 221 ILE A N 1
ATOM 1814 C CA . ILE A 1 221 ? -16.796 -10.065 22.525 1.00 82.31 221 ILE A CA 1
ATOM 1815 C C . ILE A 1 221 ? -17.039 -11.419 21.856 1.00 82.31 221 ILE A C 1
ATOM 1817 O O . ILE A 1 221 ? -17.051 -12.450 22.526 1.00 82.31 221 ILE A O 1
ATOM 1821 N N . GLN A 1 222 ? -17.208 -11.417 20.537 1.00 79.88 222 GLN A N 1
ATOM 1822 C CA . GLN A 1 222 ? -17.254 -12.646 19.748 1.00 79.88 2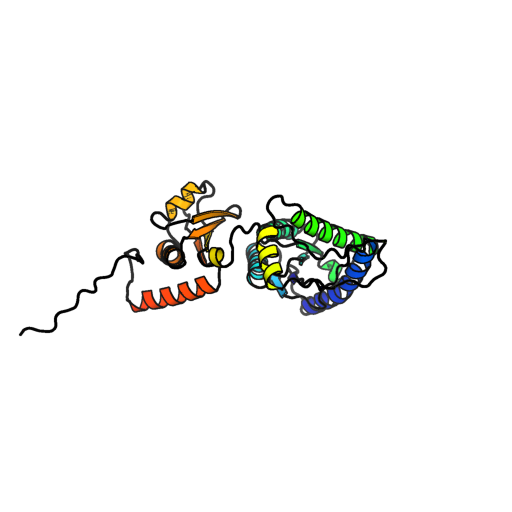22 GLN A CA 1
ATOM 1823 C C . GLN A 1 222 ? -15.847 -13.184 19.524 1.00 79.88 222 GLN A C 1
ATOM 1825 O O . GLN A 1 222 ? -15.571 -14.353 19.785 1.00 79.88 222 GLN A O 1
ATOM 1830 N N . THR A 1 223 ? -14.944 -12.324 19.056 1.00 77.94 223 THR A N 1
ATOM 1831 C CA . THR A 1 223 ? -13.575 -12.720 18.739 1.00 77.94 223 THR A CA 1
ATOM 1832 C C . THR A 1 223 ? -12.590 -11.571 18.952 1.00 77.94 223 THR A C 1
ATOM 1834 O O . THR A 1 223 ? -12.924 -10.390 18.820 1.00 77.94 223 THR A O 1
ATOM 1837 N N . ILE A 1 224 ? -11.347 -11.932 19.282 1.00 78.69 224 ILE A N 1
ATOM 1838 C CA . ILE A 1 224 ? -10.197 -11.025 19.273 1.00 78.69 224 ILE A CA 1
ATOM 1839 C C . ILE A 1 224 ? -9.170 -11.609 18.324 1.00 78.69 224 ILE A C 1
ATOM 1841 O O . ILE A 1 224 ? -8.787 -12.771 18.461 1.00 78.69 224 ILE A O 1
ATOM 1845 N N . GLN A 1 225 ? -8.731 -10.808 17.362 1.00 72.94 225 GLN A N 1
ATOM 1846 C CA . GLN A 1 225 ? -7.773 -11.240 16.354 1.00 72.94 225 GLN A CA 1
ATOM 1847 C C . GLN A 1 225 ? -6.580 -10.287 16.319 1.00 72.94 225 GLN A C 1
ATOM 1849 O O . GLN A 1 225 ? -6.778 -9.068 16.308 1.00 72.94 225 GLN A O 1
ATOM 1854 N N . PRO A 1 226 ? -5.340 -10.807 16.298 1.00 66.25 226 PRO A N 1
ATOM 1855 C CA . PRO A 1 226 ? -4.163 -9.983 16.068 1.00 66.25 226 PRO A CA 1
ATOM 1856 C C . PRO A 1 226 ? -4.312 -9.203 14.763 1.00 66.25 226 PRO A C 1
ATOM 1858 O O . PRO A 1 226 ? -4.631 -9.787 13.732 1.00 66.25 226 PRO A O 1
ATOM 1861 N N . TYR A 1 227 ? -4.086 -7.891 14.816 1.00 67.56 227 TYR A N 1
ATOM 1862 C CA . TYR A 1 227 ? -4.047 -7.044 13.624 1.00 67.56 227 TYR A CA 1
ATOM 1863 C C . TYR A 1 227 ? -2.620 -6.581 13.326 1.00 67.56 227 TYR A C 1
ATOM 1865 O O . TYR A 1 227 ? -2.155 -6.671 12.195 1.00 67.56 227 TYR A O 1
ATOM 1873 N N . ARG A 1 228 ? -1.908 -6.105 14.356 1.00 63.47 228 ARG A N 1
ATOM 1874 C CA . ARG A 1 228 ? -0.516 -5.628 14.307 1.00 63.47 228 ARG A CA 1
ATOM 1875 C C . ARG A 1 228 ? 0.221 -6.028 15.587 1.00 63.47 228 ARG A C 1
ATOM 1877 O O . ARG A 1 228 ? -0.448 -6.347 16.571 1.00 63.47 228 ARG A O 1
ATOM 1884 N N . PRO A 1 229 ? 1.563 -5.908 15.655 1.00 63.78 229 PRO A N 1
ATOM 1885 C CA . PRO A 1 229 ? 2.320 -6.191 16.881 1.00 63.78 229 PRO A CA 1
ATOM 1886 C C . PRO A 1 229 ? 1.791 -5.475 18.138 1.00 63.78 229 PRO A C 1
ATOM 1888 O O . PRO A 1 229 ? 1.915 -6.002 19.238 1.00 63.78 229 PRO A O 1
ATOM 1891 N N . SER A 1 230 ? 1.151 -4.311 17.972 1.00 72.94 230 SER A N 1
ATOM 1892 C CA . SER A 1 230 ? 0.578 -3.511 19.068 1.00 72.94 230 SER A CA 1
ATOM 1893 C C . SER A 1 230 ? -0.903 -3.156 18.868 1.00 72.94 230 SER A C 1
ATOM 1895 O O . SER A 1 230 ? -1.380 -2.174 19.447 1.00 72.94 230 SER A O 1
ATOM 1897 N N . ALA A 1 231 ? -1.624 -3.898 18.019 1.00 78.12 231 ALA A N 1
ATOM 1898 C CA . ALA A 1 231 ? -3.056 -3.692 17.813 1.00 78.12 231 ALA A CA 1
ATOM 1899 C C . ALA A 1 231 ? -3.810 -5.004 17.560 1.00 78.12 231 ALA A C 1
ATOM 1901 O O . ALA A 1 231 ? -3.310 -5.910 16.891 1.00 78.12 231 ALA A O 1
ATOM 1902 N N . VAL A 1 232 ? -5.053 -5.070 18.026 1.00 78.94 232 VAL A N 1
ATOM 1903 C CA . VAL A 1 232 ? -5.969 -6.183 17.758 1.00 78.94 232 VAL A CA 1
ATOM 1904 C C . VAL A 1 232 ? -7.293 -5.682 17.202 1.00 78.94 232 VAL A C 1
ATOM 1906 O O . VAL A 1 232 ? -7.752 -4.585 17.530 1.00 78.94 232 VAL A O 1
ATOM 1909 N N . PHE A 1 233 ? -7.929 -6.514 16.389 1.00 82.88 233 PHE A N 1
ATOM 1910 C CA . PHE A 1 233 ? -9.348 -6.397 16.105 1.00 82.88 233 PHE A CA 1
ATOM 1911 C C . PHE A 1 233 ? -10.150 -7.006 17.248 1.00 82.88 233 PHE A C 1
ATOM 1913 O O . PHE A 1 233 ? -9.851 -8.110 17.703 1.00 82.88 233 PHE A O 1
ATOM 1920 N N . VAL A 1 234 ? -11.177 -6.286 17.687 1.00 85.31 234 VAL A N 1
ATOM 1921 C CA . VAL A 1 234 ? -12.145 -6.756 18.678 1.00 85.31 234 VAL A CA 1
ATOM 1922 C C . VAL A 1 234 ? -13.517 -6.706 18.032 1.00 85.31 234 VAL A C 1
ATOM 1924 O O . VAL A 1 234 ? -14.012 -5.624 17.704 1.00 85.31 234 VAL A O 1
ATOM 1927 N N . GLN A 1 235 ? -14.100 -7.879 17.820 1.00 85.50 235 GLN A N 1
ATOM 1928 C CA . GLN A 1 235 ? -15.429 -8.031 17.251 1.00 85.50 235 GLN A CA 1
ATOM 1929 C C . GLN A 1 235 ? -16.446 -8.210 18.374 1.00 85.50 235 GLN A C 1
ATOM 1931 O O . GLN A 1 235 ? -16.290 -9.081 19.232 1.00 85.50 235 GLN A O 1
ATOM 1936 N N . PHE A 1 236 ? -17.502 -7.405 18.349 1.00 84.44 236 PHE A N 1
ATOM 1937 C CA . PHE A 1 236 ? -18.618 -7.515 19.281 1.00 84.44 236 PHE A CA 1
ATOM 1938 C C . PHE A 1 236 ? -19.804 -8.228 18.645 1.00 84.44 236 PHE A C 1
ATOM 1940 O O . PHE A 1 236 ? -19.913 -8.305 17.426 1.00 84.44 236 PHE A O 1
ATOM 1947 N N . LEU A 1 237 ? -20.720 -8.700 19.490 1.00 81.31 237 LEU A N 1
ATOM 1948 C CA . LEU A 1 237 ? -21.972 -9.316 19.052 1.00 81.31 237 LEU A CA 1
ATOM 1949 C C . LEU A 1 237 ? -22.838 -8.376 18.195 1.00 81.31 237 LEU A C 1
ATOM 1951 O O . LEU A 1 237 ? -23.601 -8.846 17.358 1.00 81.31 237 LEU A O 1
ATOM 1955 N N . ASN A 1 238 ? -22.772 -7.066 18.448 1.00 82.31 238 ASN A N 1
ATOM 1956 C CA . ASN A 1 238 ? -23.531 -6.056 17.718 1.00 82.31 238 ASN A CA 1
ATOM 1957 C C . ASN A 1 238 ? -22.860 -4.672 17.769 1.00 82.31 238 ASN A C 1
ATOM 1959 O O . ASN A 1 238 ? -21.963 -4.411 18.580 1.00 82.31 238 ASN A O 1
ATOM 1963 N N . ASP A 1 239 ? -23.338 -3.767 16.910 1.00 83.62 239 ASP A N 1
ATOM 1964 C CA . ASP A 1 239 ? -22.808 -2.407 16.775 1.00 83.62 239 ASP A CA 1
ATOM 1965 C C . ASP A 1 239 ? -22.963 -1.589 18.061 1.00 83.62 239 ASP A C 1
ATOM 1967 O O . ASP A 1 239 ? -22.097 -0.773 18.374 1.00 83.62 239 ASP A O 1
ATOM 1971 N N . ASP A 1 240 ? -24.023 -1.821 18.839 1.00 82.06 240 ASP A N 1
ATOM 1972 C CA . ASP A 1 240 ? -24.284 -1.078 20.075 1.00 82.06 240 ASP A CA 1
ATOM 1973 C C . ASP A 1 240 ? -23.202 -1.341 21.126 1.00 82.06 240 ASP A C 1
ATOM 1975 O O . ASP A 1 240 ? -22.751 -0.419 21.809 1.00 82.06 240 ASP A O 1
ATOM 1979 N N . GLN A 1 241 ? -22.729 -2.585 21.235 1.00 82.25 241 GLN A N 1
ATOM 1980 C CA . GLN A 1 241 ? -21.616 -2.937 22.116 1.00 82.25 241 GLN A CA 1
ATOM 1981 C C . GLN A 1 241 ? -20.289 -2.346 21.632 1.00 82.25 241 GLN A C 1
ATOM 1983 O O . GLN A 1 241 ? -19.508 -1.844 22.445 1.00 82.25 241 GLN A O 1
ATOM 1988 N N . ALA A 1 242 ? -20.058 -2.329 20.317 1.00 85.38 242 ALA A N 1
ATOM 1989 C CA . ALA A 1 242 ? -18.889 -1.680 19.732 1.00 85.38 242 ALA A CA 1
ATOM 1990 C C . ALA A 1 242 ? -18.891 -0.160 19.998 1.00 85.38 242 ALA A C 1
ATOM 1992 O O . ALA A 1 242 ? -17.869 0.410 20.390 1.00 85.38 242 ALA A O 1
ATOM 1993 N N . ILE A 1 243 ? -20.048 0.497 19.864 1.00 84.94 243 ILE A N 1
ATOM 1994 C CA . ILE A 1 243 ? -20.231 1.924 20.167 1.00 84.94 243 ILE A CA 1
ATOM 1995 C C . ILE A 1 243 ? -20.042 2.189 21.664 1.00 84.94 243 ILE A C 1
ATOM 1997 O O . ILE A 1 243 ? -19.330 3.124 22.028 1.00 84.94 243 ILE A O 1
ATOM 2001 N N . GLN A 1 244 ? -20.601 1.353 22.545 1.00 83.69 244 GLN A N 1
ATOM 2002 C CA . GLN A 1 244 ? -20.383 1.469 23.991 1.00 83.69 244 GLN A CA 1
ATOM 2003 C C . GLN A 1 244 ? -18.902 1.368 24.361 1.00 83.69 244 GLN A C 1
ATOM 2005 O O . GLN A 1 244 ? -18.426 2.156 25.180 1.00 83.69 244 GLN A O 1
ATOM 2010 N N . ALA A 1 245 ? -18.160 0.438 23.752 1.00 86.12 245 ALA A N 1
ATOM 2011 C CA . ALA A 1 245 ? -16.719 0.336 23.954 1.00 86.12 245 ALA A CA 1
ATOM 2012 C C . ALA A 1 245 ? -16.012 1.633 23.527 1.00 86.12 245 ALA A C 1
ATOM 2014 O O . ALA A 1 245 ? -15.223 2.194 24.288 1.00 86.12 245 ALA A O 1
ATOM 2015 N N . LEU A 1 246 ? -16.341 2.151 22.340 1.00 86.38 246 LEU A N 1
ATOM 2016 C CA . LEU A 1 246 ? -15.756 3.375 21.783 1.00 86.38 246 LEU A CA 1
ATOM 2017 C C . LEU A 1 246 ? -16.076 4.638 22.598 1.00 86.38 246 LEU A C 1
ATOM 2019 O O . LEU A 1 246 ? -15.258 5.557 22.629 1.00 86.38 246 LEU A O 1
ATOM 2023 N N . LEU A 1 247 ? -17.235 4.700 23.254 1.00 83.62 247 LEU A N 1
ATOM 2024 C CA . LEU A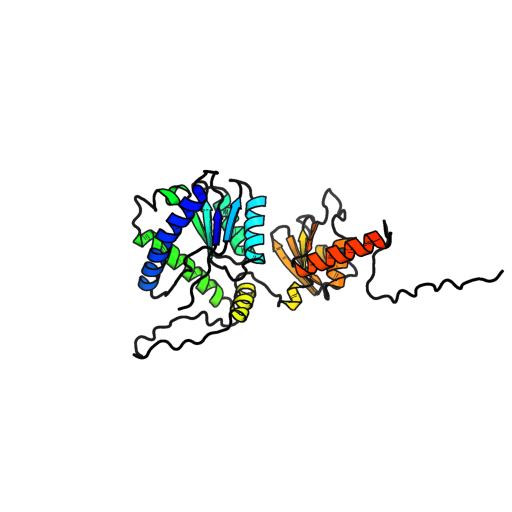 1 247 ? -17.623 5.828 24.105 1.00 83.62 247 LEU A CA 1
ATOM 2025 C C . LEU A 1 247 ? -17.003 5.746 25.503 1.00 83.62 247 LEU A C 1
ATOM 2027 O O . LEU A 1 247 ? -16.497 6.745 26.006 1.00 83.62 247 LEU A O 1
ATOM 2031 N N . ASN A 1 248 ? -17.022 4.563 26.121 1.00 83.12 248 ASN A N 1
ATOM 2032 C CA . ASN A 1 248 ? -16.712 4.414 27.545 1.00 83.12 248 ASN A CA 1
ATOM 2033 C C . ASN A 1 248 ? -15.256 4.023 27.828 1.00 83.12 248 ASN A C 1
ATOM 2035 O O . ASN A 1 248 ? -14.760 4.267 28.928 1.00 83.12 248 ASN A O 1
ATOM 2039 N N . LEU A 1 249 ? -14.584 3.361 26.881 1.00 84.94 249 LEU A N 1
ATOM 2040 C CA . LEU A 1 249 ? -13.257 2.772 27.097 1.00 84.94 249 LEU A CA 1
ATOM 2041 C C . LEU A 1 249 ? -12.158 3.461 26.281 1.00 84.94 249 LEU A C 1
ATOM 2043 O O . LEU A 1 249 ? -10.977 3.284 26.580 1.00 84.94 249 LEU A O 1
ATOM 2047 N N . HIS A 1 250 ? -12.510 4.268 25.278 1.00 85.06 250 HIS A N 1
ATOM 2048 C CA . HIS A 1 250 ? -11.523 5.055 24.545 1.00 85.06 250 HIS A CA 1
ATOM 2049 C C . HIS A 1 250 ? -10.811 6.034 25.495 1.00 85.06 250 HIS A C 1
ATOM 2051 O O . HIS A 1 250 ? -11.451 6.762 26.247 1.00 85.06 250 HIS A O 1
ATOM 2057 N N . ARG A 1 251 ? -9.474 6.046 25.457 1.00 83.75 251 ARG A N 1
ATOM 2058 C CA . ARG A 1 251 ? -8.566 6.762 26.376 1.00 83.75 251 ARG A CA 1
ATOM 2059 C C . ARG A 1 251 ? -8.634 6.326 27.838 1.00 83.75 251 ARG A C 1
ATOM 2061 O O . ARG A 1 251 ? -8.142 7.049 28.702 1.00 83.75 251 ARG A O 1
ATOM 2068 N N . LYS A 1 252 ? -9.172 5.141 28.132 1.00 84.44 252 LYS A N 1
ATOM 2069 C CA . LYS A 1 252 ? -9.081 4.563 29.476 1.00 84.44 252 LYS A CA 1
ATOM 2070 C C . LYS A 1 252 ? -7.613 4.357 29.858 1.00 84.44 252 LYS A C 1
ATOM 2072 O O . LYS A 1 252 ? -6.844 3.792 29.081 1.00 84.44 252 LYS A O 1
ATOM 2077 N N . ASP A 1 253 ? -7.249 4.821 31.048 1.00 85.94 253 ASP A N 1
ATOM 2078 C CA . ASP A 1 253 ? -5.927 4.606 31.636 1.00 85.94 253 ASP A CA 1
ATOM 2079 C C . ASP A 1 253 ? -5.788 3.136 32.056 1.00 85.94 253 ASP A C 1
ATOM 2081 O O . ASP A 1 253 ? -6.624 2.609 32.798 1.00 85.94 253 ASP A O 1
ATOM 2085 N N . LEU A 1 254 ? -4.763 2.467 31.530 1.00 84.12 254 LEU A N 1
ATOM 2086 C CA . LEU A 1 254 ? -4.429 1.072 31.828 1.00 84.12 254 LEU A CA 1
ATOM 2087 C C . LEU A 1 254 ? -3.258 0.962 32.820 1.00 84.12 254 LEU A C 1
ATOM 2089 O O . LEU A 1 254 ? -2.823 -0.144 33.140 1.00 84.12 254 LEU A O 1
ATOM 2093 N N . GLY A 1 255 ? -2.759 2.095 33.319 1.00 76.50 255 GLY A N 1
ATOM 2094 C CA . GLY A 1 255 ? -1.595 2.191 34.185 1.00 76.50 255 GLY A CA 1
ATOM 2095 C C . GLY A 1 255 ? -0.284 2.332 33.411 1.00 76.50 255 GLY A C 1
ATOM 2096 O O . GLY A 1 255 ? -0.195 2.088 32.207 1.00 76.50 255 GLY A O 1
ATOM 2097 N N . SER A 1 256 ? 0.768 2.753 34.120 1.00 76.62 256 SER A N 1
ATOM 2098 C CA . SER A 1 256 ? 2.142 2.858 33.595 1.00 76.62 256 SER A CA 1
ATOM 2099 C C . SER A 1 256 ? 2.291 3.706 32.319 1.00 76.62 256 SER A C 1
ATOM 2101 O O . SER A 1 256 ? 3.205 3.478 31.530 1.00 76.62 256 SER A O 1
ATOM 2103 N N . GLY A 1 257 ? 1.409 4.693 32.123 1.00 78.69 257 GLY A N 1
ATOM 2104 C CA . GLY A 1 257 ? 1.422 5.587 30.960 1.00 78.69 257 GLY A CA 1
ATOM 2105 C C . GLY A 1 257 ? 0.779 5.008 29.694 1.00 78.69 257 GLY A C 1
ATOM 2106 O O . GLY A 1 257 ? 0.880 5.627 28.635 1.00 78.69 257 GLY A O 1
ATOM 2107 N N . TYR A 1 258 ? 0.121 3.850 29.785 1.00 80.75 258 TYR A N 1
ATOM 2108 C CA . TYR A 1 258 ? -0.611 3.241 28.677 1.00 80.75 258 TYR A CA 1
ATOM 2109 C C . TYR A 1 258 ? -2.074 3.685 28.686 1.00 80.75 258 TYR A C 1
ATOM 2111 O O . TYR A 1 258 ? -2.775 3.559 29.689 1.00 80.75 258 TYR A O 1
ATOM 2119 N N . TYR A 1 259 ? -2.545 4.171 27.538 1.00 84.56 259 TYR A N 1
ATOM 2120 C CA . TYR A 1 259 ? -3.928 4.588 27.333 1.00 84.56 259 TYR A CA 1
ATOM 2121 C C . TYR A 1 259 ? -4.530 3.787 26.193 1.00 84.56 259 TYR A C 1
ATOM 2123 O O . TYR A 1 259 ? -3.974 3.756 25.094 1.00 84.56 259 TYR A O 1
ATOM 2131 N N . LEU A 1 260 ? -5.697 3.197 26.440 1.00 87.62 260 LEU A N 1
ATOM 2132 C CA . LEU A 1 260 ? -6.407 2.432 25.428 1.00 87.62 260 LEU A CA 1
ATOM 2133 C C . LEU A 1 260 ? -6.855 3.356 24.285 1.00 87.62 260 LEU A C 1
ATOM 2135 O O . LEU A 1 260 ? -7.621 4.292 24.499 1.00 87.62 260 LEU A O 1
ATOM 2139 N N . ASP A 1 261 ? -6.405 3.094 23.063 1.00 86.25 261 ASP A N 1
ATOM 2140 C CA . ASP A 1 261 ? -6.834 3.799 21.856 1.00 86.25 261 ASP A CA 1
ATOM 2141 C C . ASP A 1 261 ? -7.739 2.876 21.037 1.00 86.25 261 ASP A C 1
ATOM 2143 O O . ASP A 1 261 ? -7.294 1.868 20.482 1.00 86.25 261 ASP A O 1
ATOM 2147 N N . LEU A 1 262 ? -9.028 3.221 21.007 1.00 87.12 262 LEU A N 1
ATOM 2148 C CA . LEU A 1 262 ? -10.073 2.488 20.290 1.00 87.12 262 LEU A CA 1
ATOM 2149 C C . LEU A 1 262 ? -10.540 3.266 19.063 1.00 87.12 262 LEU A C 1
ATOM 2151 O O . LEU A 1 262 ? -10.859 4.451 19.182 1.00 87.12 262 LEU A O 1
ATOM 2155 N N . LYS A 1 263 ? -10.636 2.613 17.903 1.00 85.75 263 LYS A N 1
ATOM 2156 C CA . LYS A 1 263 ? -11.121 3.241 16.664 1.00 85.75 263 LYS A CA 1
ATOM 2157 C C . LYS A 1 263 ? -12.173 2.376 15.972 1.00 85.75 263 LYS A C 1
ATOM 2159 O O . LYS A 1 263 ? -12.006 1.156 15.938 1.00 85.75 263 LYS A O 1
ATOM 2164 N N . PRO A 1 264 ? -13.237 2.981 15.411 1.00 82.81 264 PRO A N 1
ATOM 2165 C CA . PRO A 1 264 ? -14.182 2.238 14.590 1.00 82.81 264 PRO A CA 1
ATOM 2166 C C . PRO A 1 264 ? -13.464 1.717 13.344 1.00 82.81 264 PRO A C 1
ATOM 2168 O O . PRO A 1 264 ? -12.677 2.444 12.735 1.00 82.81 264 PRO A O 1
ATOM 2171 N N . ARG A 1 265 ? -13.736 0.465 12.967 1.00 77.31 265 ARG A N 1
ATOM 2172 C CA . ARG A 1 265 ? -13.154 -0.126 11.756 1.00 77.31 265 ARG A CA 1
ATOM 2173 C C . ARG A 1 265 ? -13.847 0.365 10.488 1.00 77.31 265 ARG A C 1
ATOM 2175 O O . ARG A 1 265 ? -13.192 0.562 9.473 1.00 77.31 265 ARG A O 1
ATOM 2182 N N . THR A 1 266 ? -15.163 0.569 10.543 1.00 72.44 266 THR A N 1
ATOM 2183 C CA . THR A 1 266 ? -15.972 0.958 9.381 1.00 72.44 266 THR A CA 1
ATOM 2184 C C . THR A 1 266 ? -16.431 2.407 9.454 1.00 72.44 266 THR A C 1
ATOM 2186 O O . THR A 1 266 ? -16.685 2.958 10.530 1.00 72.44 266 THR A O 1
ATOM 2189 N N . LYS A 1 267 ? -16.624 3.022 8.281 1.00 70.56 267 LYS A N 1
ATOM 2190 C CA . LYS A 1 267 ? -17.278 4.334 8.157 1.00 70.56 267 LYS A CA 1
ATOM 2191 C C . LYS A 1 267 ? -18.702 4.325 8.712 1.00 70.56 267 LYS A C 1
ATOM 2193 O O . LYS A 1 267 ? -19.110 5.304 9.331 1.00 70.56 267 LYS A O 1
ATOM 2198 N N . ALA A 1 268 ? -19.438 3.229 8.521 1.00 75.00 268 ALA A N 1
ATOM 2199 C CA . ALA A 1 268 ? -20.792 3.068 9.046 1.00 75.00 268 ALA A CA 1
ATOM 2200 C C . ALA A 1 268 ? -20.810 3.142 10.581 1.00 75.00 268 ALA A C 1
ATOM 2202 O O . ALA A 1 268 ? -21.548 3.949 11.146 1.00 75.00 268 ALA A O 1
ATOM 2203 N N . LEU A 1 269 ? -19.928 2.390 11.249 1.00 77.69 269 LEU A N 1
ATOM 2204 C CA . LEU A 1 269 ? -19.781 2.440 12.703 1.00 77.69 269 LEU A CA 1
ATOM 2205 C C . LEU A 1 269 ? -19.275 3.810 13.173 1.00 77.69 269 LEU A C 1
ATOM 2207 O O . LEU A 1 269 ? -19.747 4.335 14.176 1.00 77.69 269 LEU A O 1
ATOM 2211 N N . GLY A 1 270 ? -18.364 4.436 12.420 1.00 77.75 270 GLY A N 1
ATOM 2212 C CA . GLY A 1 270 ? -17.904 5.801 12.687 1.00 77.75 270 GLY A CA 1
ATOM 2213 C C . GLY A 1 270 ? -19.025 6.845 12.616 1.00 77.75 270 GLY A C 1
ATOM 2214 O O . GLY A 1 270 ? -19.080 7.742 13.458 1.00 77.75 270 GLY A O 1
ATOM 2215 N N . LYS A 1 271 ? -19.951 6.709 11.659 1.00 79.44 271 LYS A N 1
ATOM 2216 C CA . LYS A 1 271 ? -21.139 7.566 11.549 1.00 79.44 271 LYS A CA 1
ATOM 2217 C C . LYS A 1 271 ? -22.078 7.358 12.739 1.00 79.44 271 LYS A C 1
ATOM 2219 O O . LYS A 1 271 ? -22.427 8.337 13.392 1.00 79.44 271 LYS A O 1
ATOM 2224 N N . LYS A 1 272 ? -22.393 6.102 13.079 1.00 82.00 272 LYS A N 1
ATOM 2225 C CA . LYS A 1 272 ? -23.218 5.765 14.252 1.00 82.00 272 LYS A CA 1
ATOM 2226 C C . LYS A 1 272 ? -22.600 6.269 15.560 1.00 82.00 272 LYS A C 1
ATOM 2228 O O . LYS A 1 272 ? -23.304 6.801 16.408 1.00 82.00 272 LYS A O 1
ATOM 2233 N N . LEU A 1 273 ? -21.276 6.169 15.713 1.00 83.88 273 LEU A N 1
ATOM 2234 C CA . LEU A 1 273 ? -20.558 6.715 16.868 1.00 83.88 273 LEU A CA 1
ATOM 2235 C C . LEU A 1 273 ? -20.723 8.236 16.971 1.00 83.88 273 LEU A C 1
ATOM 2237 O O . LEU A 1 273 ? -20.877 8.759 18.072 1.00 83.88 273 LEU A O 1
ATOM 2241 N N . LYS A 1 274 ? -20.667 8.951 15.843 1.00 82.00 274 LYS A N 1
ATOM 2242 C CA . LYS A 1 274 ? -20.848 10.405 15.819 1.00 82.00 274 LYS A CA 1
ATOM 2243 C C . LYS A 1 274 ? -22.268 10.792 16.235 1.00 82.00 274 LYS A C 1
ATOM 2245 O O . LYS A 1 274 ? -22.418 11.623 17.122 1.00 82.00 274 LYS A O 1
ATOM 2250 N N . GLU A 1 275 ? -23.275 10.136 15.665 1.00 82.75 275 GLU A N 1
ATOM 2251 C CA . GLU A 1 275 ? -24.686 10.329 16.031 1.00 82.75 275 GLU A CA 1
ATOM 2252 C C . GLU A 1 275 ? -24.923 10.019 17.520 1.00 82.75 275 GLU A C 1
ATOM 2254 O O . GLU A 1 275 ? -25.557 10.795 18.234 1.00 82.75 275 GLU A O 1
ATOM 2259 N N . ALA A 1 276 ? -24.337 8.929 18.027 1.00 80.25 276 ALA A N 1
ATOM 2260 C CA . ALA A 1 276 ? -24.411 8.568 19.438 1.00 80.25 276 ALA A CA 1
ATOM 2261 C C . ALA A 1 276 ? -23.738 9.610 20.348 1.00 80.25 276 ALA A C 1
ATOM 2263 O O . ALA A 1 276 ? -24.280 9.918 21.405 1.00 80.25 276 ALA A O 1
ATOM 2264 N N . ARG A 1 277 ? -22.594 10.188 19.948 1.00 80.00 277 ARG A N 1
ATOM 2265 C CA . ARG A 1 277 ? -21.938 11.279 20.695 1.00 80.00 277 ARG A CA 1
ATOM 2266 C C . ARG A 1 277 ? -22.796 12.536 20.749 1.00 80.00 277 ARG A C 1
ATOM 2268 O O . ARG A 1 277 ? -22.942 13.103 21.824 1.00 80.00 277 ARG A O 1
ATOM 2275 N N . GLU A 1 278 ? -23.385 12.935 19.625 1.00 79.81 278 GLU A N 1
ATOM 2276 C CA . GLU A 1 278 ? -24.271 14.104 19.554 1.00 79.81 278 GLU A CA 1
ATOM 2277 C C . GLU A 1 278 ? -25.498 13.923 20.465 1.00 79.81 278 GLU A C 1
ATOM 2279 O O . GLU A 1 278 ? -25.857 14.830 21.216 1.00 79.81 278 GLU A O 1
ATOM 2284 N N . LEU A 1 279 ? -26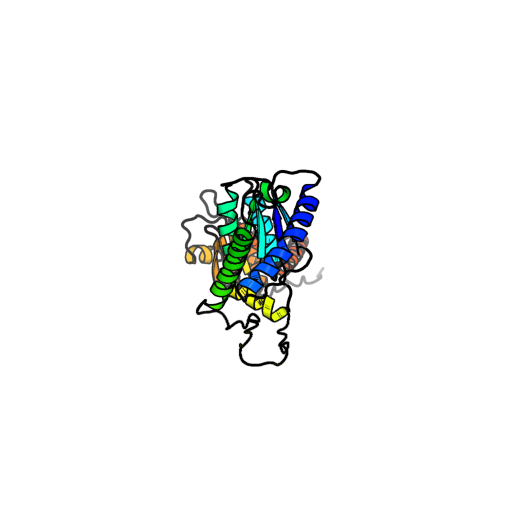.098 12.727 20.484 1.00 75.12 279 LEU A N 1
ATOM 2285 C CA . LEU A 1 279 ? -27.171 12.381 21.425 1.00 75.12 279 LEU A CA 1
ATOM 2286 C C . LEU A 1 279 ? -26.702 12.402 22.886 1.00 75.12 279 LEU A C 1
ATOM 2288 O O . LEU A 1 279 ? -27.426 12.879 23.760 1.00 75.12 279 LEU A O 1
ATOM 2292 N N . TRP A 1 280 ? -25.494 11.913 23.163 1.00 68.56 280 TRP A N 1
ATOM 2293 C CA . TRP A 1 280 ? -24.929 11.870 24.513 1.00 68.56 280 TRP A CA 1
ATOM 2294 C C . TRP A 1 280 ? -24.666 13.271 25.080 1.00 68.56 280 TRP A C 1
ATOM 2296 O O . TRP A 1 280 ? -24.978 13.540 26.243 1.00 68.56 280 TRP A O 1
ATOM 2306 N N . GLU A 1 281 ? -24.175 14.180 24.234 1.00 71.75 281 GLU A N 1
ATOM 2307 C CA . GLU A 1 281 ? -23.993 15.598 24.551 1.00 71.75 281 GLU A CA 1
ATOM 2308 C C . GLU A 1 281 ? -25.340 16.308 24.758 1.00 71.75 281 GLU A C 1
ATOM 2310 O O . GLU A 1 281 ? -25.500 17.045 25.734 1.00 71.75 281 GLU A O 1
ATOM 2315 N N . MET A 1 282 ? -26.341 16.039 23.908 1.00 68.94 282 MET A N 1
ATOM 2316 C CA . MET A 1 282 ? -27.689 16.613 24.041 1.00 68.94 282 MET A CA 1
ATOM 2317 C C . MET A 1 282 ? -28.417 16.173 25.317 1.00 68.94 282 MET A C 1
ATOM 2319 O O . MET A 1 282 ? -29.167 16.957 25.896 1.00 68.94 282 MET A O 1
ATOM 2323 N N . LEU A 1 283 ? -28.191 14.943 25.783 1.00 65.94 283 LEU A N 1
ATOM 2324 C CA . LEU A 1 283 ? -28.790 14.421 27.016 1.00 65.94 283 LEU A CA 1
ATOM 2325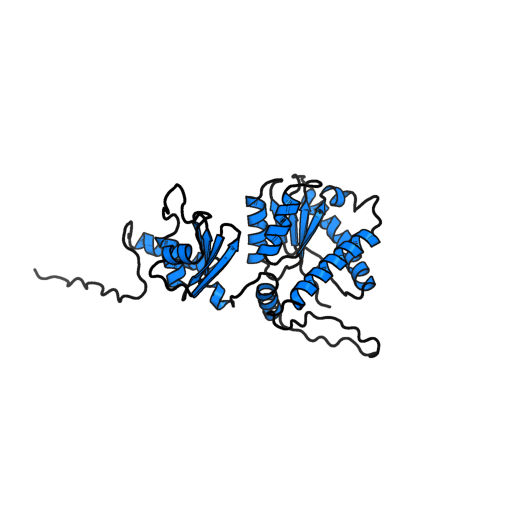 C C . LEU A 1 283 ? -28.099 14.927 28.294 1.00 65.94 283 LEU A C 1
ATOM 2327 O O . LEU A 1 283 ? -28.514 14.563 29.394 1.00 65.94 283 LEU A O 1
ATOM 2331 N N . GLY A 1 284 ? -27.055 15.758 28.180 1.00 56.19 284 GLY A N 1
ATOM 2332 C CA . GLY A 1 284 ? -26.354 16.325 29.333 1.00 56.19 284 GLY A CA 1
ATOM 2333 C C . GLY A 1 284 ? -25.661 15.273 30.204 1.00 56.19 284 GLY A C 1
ATOM 2334 O O . GLY A 1 284 ? -25.355 15.543 31.366 1.00 56.19 284 GLY A O 1
ATOM 2335 N N . LEU A 1 285 ? -25.400 14.079 29.659 1.00 57.00 285 LEU A N 1
ATOM 2336 C CA . LEU A 1 285 ? -24.754 12.961 30.348 1.00 57.00 285 LEU A CA 1
ATOM 2337 C C . LEU A 1 285 ? -23.237 13.183 30.416 1.00 57.00 285 LEU A C 1
ATOM 2339 O O . LEU A 1 285 ? -22.431 12.364 29.985 1.00 57.00 285 LEU A O 1
ATOM 2343 N N . ASN A 1 286 ? -22.835 14.317 30.985 1.00 46.22 286 ASN A N 1
ATOM 2344 C CA . ASN A 1 286 ? -21.448 14.587 31.302 1.00 46.22 286 ASN A CA 1
ATOM 2345 C C . ASN A 1 286 ? -21.089 13.888 32.615 1.00 46.22 286 ASN A C 1
ATOM 2347 O O . ASN A 1 286 ? -21.386 14.359 33.711 1.00 46.22 286 ASN A O 1
ATOM 2351 N N . SER A 1 287 ? -20.350 12.792 32.456 1.00 46.62 287 SER A N 1
ATOM 2352 C CA . SER A 1 287 ? -19.537 12.102 33.459 1.00 46.62 287 SER A CA 1
ATOM 2353 C C . SER A 1 287 ? -20.223 11.038 34.343 1.00 46.62 287 SER A C 1
ATOM 2355 O O . SER A 1 287 ? -21.125 11.303 35.129 1.00 46.62 287 SER A O 1
ATOM 2357 N N . LYS A 1 288 ? -19.635 9.829 34.269 1.00 40.62 288 LYS A N 1
ATOM 2358 C CA . LYS A 1 288 ? -19.554 8.772 35.303 1.00 40.62 288 LYS A CA 1
ATOM 2359 C C . LYS A 1 288 ? -20.595 7.646 35.397 1.00 40.62 288 LYS A C 1
ATOM 2361 O O . LYS A 1 288 ? -20.536 6.916 36.382 1.00 40.62 288 LYS A O 1
ATOM 2366 N N . PHE A 1 289 ? -21.414 7.361 34.384 1.00 36.50 289 PHE A N 1
ATOM 2367 C CA . PHE A 1 289 ? -22.144 6.078 34.358 1.00 36.50 289 PHE A CA 1
ATOM 2368 C C . PHE A 1 289 ? -22.050 5.362 33.003 1.00 36.50 289 PHE A C 1
ATOM 2370 O O . PHE A 1 289 ? -22.252 6.006 31.974 1.00 36.50 289 PHE A O 1
ATOM 2377 N N . PRO A 1 290 ? -21.730 4.049 32.972 1.00 40.72 290 PRO A N 1
ATOM 2378 C CA . PRO A 1 290 ? -21.702 3.286 31.732 1.00 40.72 290 PRO A CA 1
ATOM 2379 C C . PRO A 1 290 ? -23.125 3.155 31.181 1.00 40.72 290 PRO A C 1
ATOM 2381 O O . PRO A 1 290 ? -24.007 2.609 31.842 1.00 40.72 290 PRO A O 1
ATOM 2384 N N . PHE A 1 291 ? -23.343 3.656 29.966 1.00 42.66 291 PHE A N 1
ATOM 2385 C CA . PHE A 1 291 ? -24.584 3.435 29.229 1.00 42.66 291 PHE A CA 1
ATOM 2386 C C . PHE A 1 291 ? -24.692 1.947 28.867 1.00 42.66 291 PHE A C 1
ATOM 2388 O O . PHE A 1 291 ? -23.830 1.428 28.157 1.00 42.66 291 PHE A O 1
ATOM 2395 N N . ARG A 1 292 ? -25.728 1.263 29.364 1.00 42.16 292 ARG A N 1
ATOM 2396 C CA . ARG A 1 292 ? -26.082 -0.106 28.968 1.00 42.16 292 ARG A CA 1
ATOM 2397 C C . ARG A 1 292 ? -27.260 -0.041 28.000 1.00 42.16 292 ARG A C 1
ATOM 2399 O O . ARG A 1 292 ? -28.375 0.247 28.418 1.00 42.16 292 ARG A O 1
ATOM 2406 N N . PHE A 1 293 ? -27.039 -0.332 26.720 1.00 38.25 293 PHE A N 1
ATOM 2407 C CA . PHE A 1 293 ? -28.144 -0.735 25.846 1.00 38.25 293 PHE A CA 1
ATOM 2408 C C . PHE A 1 293 ? -28.681 -2.082 26.349 1.00 38.25 293 PHE A C 1
ATOM 2410 O O . PHE A 1 293 ? -27.925 -3.052 26.399 1.00 38.25 293 PHE A O 1
ATOM 2417 N N . GLY A 1 294 ? -29.961 -2.133 26.732 1.00 36.59 294 GLY A N 1
ATOM 2418 C CA . GLY A 1 294 ? -30.667 -3.388 27.028 1.00 36.59 294 GLY A CA 1
ATOM 2419 C C . GLY A 1 294 ? -31.366 -3.490 28.386 1.00 36.59 294 GLY A C 1
ATOM 2420 O O . GLY A 1 294 ? -32.088 -4.457 28.595 1.00 36.59 294 GLY A O 1
ATOM 2421 N N . GLU A 1 295 ? -31.218 -2.522 29.291 1.00 34.44 295 GLU A N 1
ATOM 2422 C CA . GLU A 1 295 ? -32.137 -2.405 30.431 1.00 34.44 295 GLU A CA 1
ATOM 2423 C C . GLU A 1 295 ? -33.220 -1.396 30.046 1.00 34.44 295 GLU A C 1
ATOM 2425 O O . GLU A 1 295 ? -32.902 -0.263 29.683 1.00 34.44 295 GLU A O 1
ATOM 2430 N N . GLU A 1 296 ? -34.487 -1.826 30.058 1.00 33.25 296 GLU A N 1
ATOM 2431 C CA . GLU A 1 296 ? -35.642 -0.944 29.893 1.00 33.25 296 GLU A CA 1
ATOM 2432 C C . GLU A 1 296 ? -35.479 0.243 30.842 1.00 33.25 296 GLU A C 1
ATOM 2434 O O . GLU A 1 296 ? -35.645 0.133 32.058 1.00 33.25 296 GLU A O 1
ATOM 2439 N N . THR A 1 297 ? -35.122 1.397 30.288 1.00 36.03 297 THR A N 1
ATOM 2440 C CA . THR A 1 297 ? -35.167 2.658 31.001 1.00 36.03 297 THR A CA 1
ATOM 2441 C C . THR A 1 297 ? -36.635 2.947 31.265 1.00 36.03 297 THR A C 1
ATOM 2443 O O . THR A 1 297 ? -37.326 3.575 30.467 1.00 36.03 297 THR A O 1
ATOM 2446 N N . THR A 1 298 ? -37.138 2.481 32.408 1.00 30.56 298 THR A N 1
ATOM 2447 C CA . THR A 1 298 ? -38.360 3.021 32.991 1.00 30.56 298 THR A CA 1
ATOM 2448 C C . THR A 1 298 ? -38.097 4.492 33.264 1.00 30.56 298 THR A C 1
ATOM 2450 O O . THR A 1 298 ? -37.504 4.865 34.277 1.00 30.56 298 THR A O 1
ATOM 2453 N N . ILE A 1 299 ? -38.493 5.331 32.311 1.00 34.03 299 ILE A N 1
ATOM 2454 C CA . ILE A 1 299 ? -38.561 6.774 32.470 1.00 34.03 299 ILE A CA 1
ATOM 2455 C C . ILE A 1 299 ? -39.482 7.012 33.672 1.00 34.03 299 ILE A C 1
ATOM 2457 O O . ILE A 1 299 ? -40.642 6.585 33.628 1.00 34.03 299 ILE A O 1
ATOM 2461 N N . PRO A 1 300 ? -39.027 7.657 34.761 1.00 29.39 300 PRO A N 1
ATOM 2462 C CA . PRO A 1 300 ? -39.939 8.044 35.817 1.00 29.39 300 PRO A CA 1
ATOM 2463 C C . PRO A 1 300 ? -40.874 9.101 35.230 1.00 29.39 300 PRO A C 1
ATOM 2465 O O . PRO A 1 300 ? -40.485 10.241 34.978 1.00 29.39 300 PRO A O 1
ATOM 2468 N N . VAL A 1 301 ? -42.114 8.695 34.963 1.00 32.25 301 VAL A N 1
ATOM 2469 C CA . VAL A 1 301 ? -43.190 9.595 34.558 1.00 32.25 301 VAL A CA 1
ATOM 2470 C C . VAL A 1 301 ? -43.400 10.581 35.702 1.00 32.25 301 VAL A C 1
ATOM 2472 O O . VAL A 1 301 ? -43.938 10.230 36.755 1.00 32.25 301 VAL A O 1
ATOM 2475 N N . ALA A 1 302 ? -42.951 11.819 35.506 1.00 34.44 302 ALA A N 1
ATOM 2476 C CA . ALA A 1 302 ? -43.282 12.923 36.387 1.00 34.44 302 ALA A CA 1
ATOM 2477 C C . ALA A 1 302 ? -44.809 13.077 36.400 1.00 34.44 302 ALA A C 1
ATOM 2479 O O . ALA A 1 302 ? -45.421 13.426 35.390 1.00 34.44 302 ALA A O 1
ATOM 2480 N N . ARG A 1 303 ? -45.441 12.772 37.539 1.00 33.06 303 ARG A N 1
ATOM 2481 C CA . ARG A 1 303 ? -46.869 13.039 37.736 1.00 33.06 303 ARG A CA 1
ATOM 2482 C C . ARG A 1 303 ? -47.082 14.557 37.751 1.00 33.06 303 ARG A C 1
ATOM 2484 O O . ARG A 1 303 ? -46.459 15.230 38.574 1.00 33.06 303 ARG A O 1
ATOM 2491 N N . PRO A 1 304 ? -47.956 15.109 36.894 1.00 36.16 304 PRO A N 1
ATOM 2492 C CA . PRO A 1 304 ? -48.270 16.524 36.934 1.00 36.16 304 PRO A CA 1
ATOM 2493 C C . PRO A 1 304 ? -49.229 16.808 38.096 1.00 36.16 304 PRO A C 1
ATOM 2495 O O . PRO A 1 304 ? -50.329 16.268 38.134 1.00 36.16 304 PRO A O 1
ATOM 2498 N N . GLY A 1 305 ? -48.785 17.676 39.008 1.00 39.28 305 GLY A N 1
ATOM 2499 C CA . GLY A 1 305 ? -49.605 18.559 39.840 1.00 39.28 305 GLY A CA 1
ATOM 2500 C C . GLY A 1 305 ? -50.547 17.927 40.869 1.00 39.28 305 GLY A C 1
ATOM 2501 O O . GLY A 1 305 ? -51.530 17.287 40.524 1.00 39.28 305 GLY A O 1
ATOM 2502 N N . LEU A 1 306 ? -50.347 18.277 42.140 1.00 33.97 306 LEU A N 1
ATOM 2503 C CA . LEU A 1 306 ? -51.438 18.445 43.103 1.00 33.97 306 LEU A CA 1
ATOM 2504 C C . LEU A 1 306 ? -51.021 19.506 44.135 1.00 33.97 306 LEU A C 1
ATOM 2506 O O . LEU A 1 306 ? -50.200 19.229 4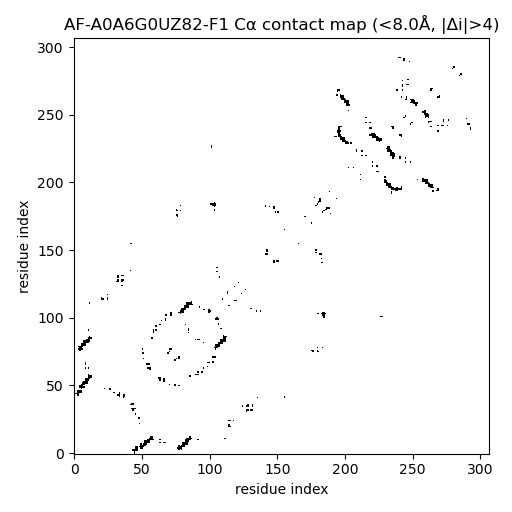4.998 1.00 33.97 306 LEU A O 1
ATOM 2510 N N . ARG A 1 307 ? -51.580 20.703 43.900 1.00 40.97 307 ARG A N 1
ATOM 2511 C CA . ARG A 1 307 ? -51.843 21.874 44.763 1.00 40.97 307 ARG A CA 1
ATOM 2512 C C . ARG A 1 307 ? -50.911 22.179 45.932 1.00 40.97 307 ARG A C 1
ATOM 2514 O O . ARG A 1 307 ? -50.933 21.421 46.920 1.00 40.97 307 ARG A O 1
#

Foldseek 3Di:
DDAAAAAEEEQADDDPCLVVLQLVLCLVQQVLLQVLCVVVLHRHHHDSDHPYYHYDYFPDLVRSLVVLLVCLFVPVSHQEYEYEHHAPPGPCVVSVVQSSQLSLHQYDYDYSVCSPCVPPPDDSSVVSNVVNVSVVVSVVQLCPDPPADNDPPPSPPPVVPDPDDDDDPDDDPVVSSVRSCVRRNVDPADPQQLLQKKKKFQDDLPDDPVNVVVLLPPFAWPDWADSDSGIIITTGPDLVSSLLCVVPQAQPDPDPPTGIHMGRSHPNSVVVNVVVVVVCVVVVVPDDDRDDDPPPPPDPPDDDDDD

Nearest PDB structures (foldseek):
  7d1l-assembly1_D  TM=9.481E-01  e=3.549E-05  Caenorhabditis elegans
  7ocx-assembly1_A  TM=9.492E-01  e=4.759E-05  Caenorhabditis elegans
  7d2y-assembly1_D  TM=9.475E-01  e=6.381E-05  Caenorhabditis elegans
  3h2u-assembly1_B  TM=7.133E-01  e=7.074E-04  Homo sapiens
  4lir-assembly1_B  TM=6.933E-01  e=2.425E-03  Homo sapiens

Sequence (307 aa):
MAEHKWGVICSAPYTSSLQDDIYDFFHWLLPQLTDASEDINEFYKFNERESFYFRCDPANYKQLEKCYDHAALEYPEVVIVFQILPYRNSKEVGWCKELSEINGQFVQCVLHENIYSKFANVPMNAVCRKMVTYIQRRFEELHNTEYGPKIDVPRLVVNPFEKDKPTETGTGNEEIKDVVRLVLHNYRFTEEEVASTIVASGYPPCYTTENIASIFGLLNIQTIQPYRPSAVFVQFLNDDQAIQALLNLHRKDLGSGYYLDLKPRTKALGKKLKEARELWEMLGLNSKFPFRFGEETTIPVARPGLR

=== Feature glossary ===
The record interleaves many kinds of information about one protein. Here is each kind framed as the question it answers.

Q: Are the domains correctly placed relative to each other?
A: Predicted aligned error is AlphaFold's pairwise confidence. Unlike pLDDT (per-residue), PAE is per-residue-pair and captures whether two parts of the structure are correctly placed relative to each other. Units are ångströms of expected positional error.

Q: Which residues are in helices, strands, or loops?
A: Eight-state secondary structure (DSSP): H is the canonical α-helix, G the tighter 3₁₀-helix, I the wider π-helix; E/B are β-structure, T and S are turns and bends, and '-' is everything else. DSSP derives these from the pattern of main-chain N–H···O=C hydrogen bonds, not from the sequence.

Q: What if only a Cα trace is available?
A: P-SEA three-state annotation labels each residue as helix, strand, or coil based purely on the geometry of the Cα trace. It serves as a fallback when the full backbone (and thus DSSP) is unavailable.

Q: What are the backbone torsion angles?
A: φ (phi) and ψ (psi) are the two rotatable backbone dihedrals per residue: φ is the C(i-1)–N–Cα–C torsion, ψ is the N–Cα–C–N(i+1) torsion, both in degrees on (−180°, 180°]. α-helical residues cluster near (−60°, −45°); β-strand residues near (−120°, +130°). A Ramachandran plot is simply a scatter of (φ, ψ) for every residue.

Q: What known structures does this most resemble?
A: Structural nearest neighbors (via Foldseek easy-search vs the PDB). Reported per hit: target PDB id, E-value, and alignment TM-score. A TM-score above ~0.5 is the conventional threshold for 'same fold'.

Q: What family and function is it annotated with?
A: Database cross-references. InterPro integrates a dozen domain/family signature databases into unified entries with residue-range hits. GO terms attach function/process/location labels with evidence codes. CATH codes position the fold in a four-level structural taxonomy. Organism is the NCBI-taxonomy species name.

Q: Which residues are buried vs exposed?
A: Solvent accessibility: the surface area of each residue that a 1.4 Å water probe can touch, in Å². When only backbone atoms are present the absolute values are lower than full-atom SASA (side chains contribute most of the area) and are flagged as backbone-only.

Q: What do the diagnostic plots show?
A: Three diagnostic plots accompany the record. The Cα contact map visualizes the tertiary structure as a 2D adjacency matrix (8 Å cutoff, sequence-local contacts suppressed). The Ramachandran plot shows the distribution of backbone (φ, ψ) torsions, with points in the α and β basins reflecting secondary structure content. The PAE plot shows AlphaFold's inter-residue confidence as a color matrix.

Q: What is the amino-acid chain?
A: The amino-acid sequence is the protein's primary structure: the linear order of residues from the N-terminus to the C-terminus, written in one-letter code. Everything else here — the 3D coordinates, the secondary structure, the domain annotations — is ultimately a consequence of this string.

Q: What do the rendered images show?
A: The six renders are orthographic views along the three Cartesian axes in both directions. Representation (cartoon, sticks, or surface) and color scheme (sequence-rainbow or by-chain) vary across proteins so the training set covers all the common visualization conventions.

Q: Where is each backbone atom in 3D?
A: The mmCIF table is the protein's shape written out atom by atom. For each backbone N, Cα, C, and carbonyl O, it records an (x, y, z) coordinate triple in Å plus the residue type, chain letter, and residue number.

Q: How mobile is each atom in the crystal?
A: For experimental (PDB) structures, the B-factor (temperature factor) quantifies the positional spread of each atom in the crystal — a combination of thermal vibration and static disorder — in units of Å². High B-factors mark flexible loops or poorly resolved regions; low B-factors mark the rigid, well-ordered core.

Q: How big and how compact is the whole molecule?
A: Three whole-structure scalars: the radius of gyration (RMS distance of Cα from centroid, in Å), the count of Cα–Cα contacts (pairs closer than 8 Å and separated by more than four residues in sequence — i.e. tertiary, not local, contacts), and the bounding-box dimensions. Together they distinguish compact globular folds from extended fibres or disordered chains.

Q: What does the local fold look like, residue by residue?
A: A 3Di character summarizes, for each residue, the relative orientation of the Cα frame of its nearest spatial neighbor. Because it encodes fold topology rather than chemistry, 3Di alignments detect remote structural similarity that sequence alignment misses.

Q: How confident is the AlphaFold model at each residue?
A: For AlphaFold models, the B-factor field carries pLDDT — the model's own estimate of local accuracy on a 0–100 scale. Regions with pLDDT<50 should be treated as essentially unmodeled; they often correspond to intrinsically disordered segments.